Protein AF-0000000065910362 (afdb_homodimer)

Sequence (378 aa):
MSKPTREEAKEAVRTLLKFIGEDPSREGLLKTPDRVINSYAEIFSGYGKDVAEILNTKFYETCNFRDFILLNIKFTSFCEHHILPFNGTVDIAYVPDNCIVGISKLARIVNIFARRLQIQEKMTVQIAESVQENLKPLGVAVKISAVHSCMSMRGVMQDNSVMNTMHYTGIFAEQQKYRHEFLNFTAKRMSKPTREEAKEAVRTLLKFIGEDPSREGLLKTPDRVINSYAEIFSGYGKDVAEILNTKFYETCNFRDFILLNIKFTSFCEHHILPFNGTVDIAYVPDNCIVGISKLARIVNIFARRLQIQEKMTVQIAESVQENLKPLGVAVKISAVHSCMSMRGVMQDNSVMNTMHYTGIFAEQQKYRHEFLNFTAKR

Nearest PDB structures (foldseek):
  1wm9-assembly1_A  TM=9.631E-01  e=8.326E-24  Thermus thermophilus HB8
  6z80-assembly1_A  TM=9.650E-01  e=3.220E-21  Homo sapiens
  1is7-assembly1_B  TM=9.703E-01  e=5.879E-21  Rattus norvegicus
  6z87-assembly1_C  TM=9.725E-01  e=1.010E-20  Homo sapiens
  1fb1-assembly1_C  TM=9.486E-01  e=5.131E-20  Homo sapiens

Structure (mmCIF, N/CA/C/O backbone):
data_AF-0000000065910362-model_v1
#
loop_
_entity.id
_entity.type
_entity.pdbx_description
1 polymer 'GTP cyclohydrolase 1'
#
loop_
_atom_site.group_PDB
_atom_site.id
_atom_site.type_symbol
_atom_site.label_atom_id
_atom_site.label_alt_id
_atom_site.label_comp_id
_atom_site.label_asym_id
_atom_site.label_entity_id
_atom_site.label_seq_id
_atom_site.pdbx_PDB_ins_code
_atom_site.Cartn_x
_atom_site.Cartn_y
_atom_site.Cartn_z
_atom_site.occupancy
_atom_site.B_iso_or_equiv
_atom_site.auth_seq_id
_atom_site.auth_comp_id
_atom_site.auth_asym_id
_atom_site.auth_atom_id
_atom_site.pdbx_PDB_model_num
ATOM 1 N N . MET A 1 1 ? 2.402 25.891 -15.359 1 55.38 1 MET A N 1
ATOM 2 C CA . MET A 1 1 ? 2.287 24.875 -16.391 1 55.38 1 MET A CA 1
ATOM 3 C C . MET A 1 1 ? 0.885 24.266 -16.406 1 55.38 1 MET A C 1
ATOM 5 O O . MET A 1 1 ? 0.232 24.172 -15.359 1 55.38 1 MET A O 1
ATOM 9 N N . SER A 1 2 ? 0.269 24.188 -17.594 1 73.81 2 SER A N 1
ATOM 10 C CA . SER A 1 2 ? -1.146 23.859 -17.734 1 73.81 2 SER A CA 1
ATOM 11 C C . SER A 1 2 ? -1.444 22.453 -17.234 1 73.81 2 SER A C 1
ATOM 13 O O . SER A 1 2 ? -0.646 21.531 -17.438 1 73.81 2 SER A O 1
ATOM 15 N N . LYS A 1 3 ? -2.408 22.203 -16.344 1 87.06 3 LYS A N 1
ATOM 16 C CA . LYS A 1 3 ? -2.879 20.922 -15.82 1 87.06 3 LYS A CA 1
ATOM 17 C C . LYS A 1 3 ? -3.344 20 -16.938 1 87.06 3 LYS A C 1
ATOM 19 O O . LYS A 1 3 ? -4.129 20.406 -17.797 1 87.06 3 LYS A O 1
ATOM 24 N N . PRO A 1 4 ? -2.693 18.875 -17.047 1 94.25 4 PRO A N 1
ATOM 25 C CA . PRO A 1 4 ? -3.137 17.922 -18.062 1 94.25 4 PRO A CA 1
ATOM 26 C C . PR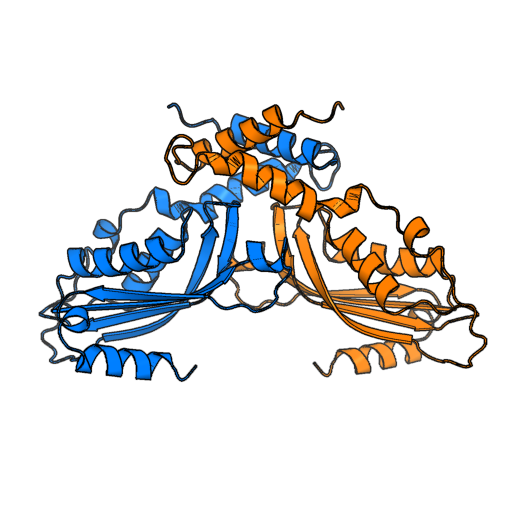O A 1 4 ? -4.629 17.609 -17.969 1 94.25 4 PRO A C 1
ATOM 28 O O . PRO A 1 4 ? -5.215 17.703 -16.891 1 94.25 4 PRO A O 1
ATOM 31 N N . THR A 1 5 ? -5.23 17.328 -19.125 1 95.38 5 THR A N 1
ATOM 32 C CA . THR A 1 5 ? -6.617 16.875 -19.141 1 95.38 5 THR A CA 1
ATOM 33 C C . THR A 1 5 ? -6.734 15.461 -18.594 1 95.38 5 THR A C 1
ATOM 35 O O . THR A 1 5 ? -5.73 14.766 -18.453 1 95.38 5 THR A O 1
ATOM 38 N N . ARG A 1 6 ? -7.965 15.148 -18.297 1 95.5 6 ARG A N 1
ATOM 39 C CA . ARG A 1 6 ? -8.227 13.781 -17.844 1 95.5 6 ARG A CA 1
ATOM 40 C C . ARG A 1 6 ? -7.781 12.766 -18.891 1 95.5 6 ARG A C 1
ATOM 42 O O . ARG A 1 6 ? -7.215 11.727 -18.547 1 95.5 6 ARG A O 1
ATOM 49 N N . GLU A 1 7 ? -8.031 13.062 -20.125 1 96.81 7 GLU A N 1
ATOM 50 C CA . GLU A 1 7 ? -7.664 12.141 -21.188 1 96.81 7 GLU A CA 1
ATOM 51 C C . GLU A 1 7 ? -6.152 11.992 -21.312 1 96.81 7 GLU A C 1
ATOM 53 O O . GLU A 1 7 ? -5.648 10.898 -21.547 1 96.81 7 GLU A O 1
ATOM 58 N N . GLU A 1 8 ? -5.453 13.07 -21.125 1 96.94 8 GLU A N 1
ATOM 59 C CA . GLU A 1 8 ? -3.994 13.008 -21.125 1 96.94 8 GLU A CA 1
ATOM 60 C C . GLU A 1 8 ? -3.475 12.148 -19.984 1 96.94 8 GLU A C 1
ATOM 62 O O . GLU A 1 8 ? -2.51 11.398 -20.141 1 96.94 8 GLU A O 1
ATOM 67 N N . ALA A 1 9 ? -4.113 12.352 -18.859 1 97.06 9 ALA A N 1
ATOM 68 C CA . ALA A 1 9 ? -3.732 11.555 -17.688 1 97.06 9 ALA A CA 1
ATOM 69 C C . ALA A 1 9 ? -3.99 10.07 -17.922 1 97.06 9 ALA A C 1
ATOM 71 O O . ALA A 1 9 ? -3.16 9.227 -17.594 1 97.06 9 ALA A O 1
ATOM 72 N N . LYS A 1 10 ? -5.121 9.766 -18.562 1 97.31 10 LYS A N 1
ATOM 73 C CA . LYS A 1 10 ? -5.434 8.375 -18.875 1 97.31 10 LYS A CA 1
ATOM 74 C C . LYS A 1 10 ? -4.402 7.785 -19.844 1 97.31 10 LYS A C 1
ATOM 76 O O . LYS A 1 10 ? -3.998 6.633 -19.688 1 97.31 10 LYS A O 1
ATOM 81 N N . GLU A 1 11 ? -4.039 8.586 -20.734 1 97.25 11 GLU A N 1
ATOM 82 C CA . GLU A 1 11 ? -3.033 8.133 -21.688 1 97.25 11 GLU A CA 1
ATOM 83 C C . GLU A 1 11 ? -1.696 7.871 -21 1 97.25 11 GLU A C 1
ATOM 85 O O . GLU A 1 11 ? -0.966 6.957 -21.391 1 97.25 11 GLU A O 1
ATOM 90 N N . ALA A 1 12 ? -1.378 8.711 -20.062 1 97.38 12 ALA A N 1
ATOM 91 C CA . ALA A 1 12 ? -0.169 8.477 -19.281 1 97.38 12 ALA A CA 1
ATOM 92 C C . ALA A 1 12 ? -0.227 7.125 -18.578 1 97.38 12 ALA A C 1
ATOM 94 O O . ALA A 1 12 ? 0.759 6.383 -18.562 1 97.38 12 ALA A O 1
ATOM 95 N N . VAL A 1 13 ? -1.358 6.793 -18.031 1 97.19 13 VAL A N 1
ATOM 96 C CA . VAL A 1 13 ? -1.542 5.5 -17.391 1 97.19 13 VAL A CA 1
ATOM 97 C C . VAL A 1 13 ? -1.358 4.375 -18.406 1 97.19 13 VAL A C 1
ATOM 99 O O . VAL A 1 13 ? -0.68 3.385 -18.125 1 97.19 13 VAL A O 1
ATOM 102 N N . ARG A 1 14 ? -1.938 4.52 -19.578 1 97.31 14 ARG A N 1
ATOM 103 C CA . ARG A 1 14 ? -1.79 3.516 -20.625 1 97.31 14 ARG A CA 1
ATOM 104 C C . ARG A 1 14 ? -0.323 3.318 -20.984 1 97.31 14 ARG A C 1
ATOM 106 O O . ARG A 1 14 ? 0.125 2.188 -21.188 1 97.31 14 ARG A O 1
ATOM 113 N N . THR A 1 15 ? 0.378 4.379 -21.062 1 97.25 15 THR A N 1
ATOM 114 C CA . THR A 1 15 ? 1.802 4.316 -21.375 1 97.25 15 THR A CA 1
ATOM 115 C C . THR A 1 15 ? 2.547 3.498 -20.312 1 97.25 15 THR A C 1
ATOM 117 O O . THR A 1 15 ? 3.389 2.664 -20.656 1 97.25 15 THR A O 1
ATOM 120 N N . LEU A 1 16 ? 2.213 3.729 -19.094 1 96.44 16 LEU A N 1
ATOM 121 C CA . LEU A 1 16 ? 2.865 3.01 -18 1 96.44 16 LEU A CA 1
ATOM 122 C C . LEU A 1 16 ? 2.504 1.528 -18.031 1 96.44 16 LEU A C 1
ATOM 124 O O . LEU A 1 16 ? 3.35 0.672 -17.766 1 96.44 16 LEU A O 1
ATOM 128 N N . LEU A 1 17 ? 1.264 1.239 -18.328 1 96.5 17 LEU A N 1
ATOM 129 C CA . LEU A 1 17 ? 0.845 -0.152 -18.453 1 96.5 17 LEU A CA 1
ATOM 130 C C . LEU A 1 17 ? 1.646 -0.855 -19.547 1 96.5 17 LEU A C 1
ATOM 132 O O . LEU A 1 17 ? 2.127 -1.973 -19.344 1 96.5 17 LEU A O 1
ATOM 136 N N . LYS A 1 18 ? 1.792 -0.213 -20.672 1 95.69 18 LYS A N 1
ATOM 137 C CA . LYS A 1 18 ? 2.584 -0.761 -21.766 1 95.69 18 LYS A CA 1
ATOM 138 C C . LYS A 1 18 ? 4.043 -0.935 -21.359 1 95.69 18 LYS A C 1
ATOM 140 O O . LYS A 1 18 ? 4.684 -1.923 -21.719 1 95.69 18 LYS A O 1
ATOM 145 N N . PHE A 1 19 ? 4.477 0.003 -20.609 1 95.12 19 PHE A N 1
ATOM 146 C CA . PHE A 1 19 ? 5.875 -0.004 -20.203 1 95.12 19 PHE A CA 1
ATOM 147 C C . PHE A 1 19 ? 6.184 -1.232 -19.344 1 95.12 19 PHE A C 1
ATOM 149 O O . PHE A 1 19 ? 7.258 -1.824 -19.469 1 95.12 19 PHE A O 1
ATOM 156 N N . ILE A 1 20 ? 5.246 -1.605 -18.531 1 94.06 20 ILE A N 1
ATOM 157 C CA . ILE A 1 20 ? 5.508 -2.729 -17.625 1 94.06 20 ILE A CA 1
ATOM 158 C C . ILE A 1 20 ? 5.211 -4.043 -18.359 1 94.06 20 ILE A C 1
ATOM 160 O O . ILE A 1 20 ? 5.344 -5.121 -17.766 1 94.06 20 ILE A O 1
ATOM 164 N N . GLY A 1 21 ? 4.754 -4.004 -19.609 1 91.62 21 GLY A N 1
ATOM 165 C CA . GLY A 1 21 ? 4.59 -5.195 -20.422 1 91.62 21 GLY A CA 1
ATOM 166 C C . GLY A 1 21 ? 3.145 -5.645 -20.531 1 91.62 21 GLY A C 1
ATOM 167 O O . GLY A 1 21 ? 2.871 -6.777 -20.938 1 91.62 21 GLY A O 1
ATOM 168 N N . GLU A 1 22 ? 2.209 -4.766 -20.203 1 93.31 22 GLU A N 1
ATOM 169 C CA . GLU A 1 22 ? 0.794 -5.117 -20.266 1 93.31 22 GLU A CA 1
ATOM 170 C C . GLU A 1 22 ? 0.151 -4.609 -21.547 1 93.31 22 GLU A C 1
ATOM 172 O O . GLU A 1 22 ? 0.708 -3.742 -22.234 1 93.31 22 GLU A O 1
ATOM 177 N N . ASP A 1 23 ? -0.93 -5.266 -21.812 1 93.12 23 ASP A N 1
ATOM 178 C CA . ASP A 1 23 ? -1.797 -4.812 -22.906 1 93.12 23 ASP A CA 1
ATOM 179 C C . ASP A 1 23 ? -3 -4.047 -22.359 1 93.12 23 ASP A C 1
ATOM 181 O O . ASP A 1 23 ? -3.957 -4.652 -21.859 1 93.12 23 ASP A O 1
ATOM 185 N N . PRO A 1 24 ? -2.904 -2.764 -22.516 1 94 24 PRO A N 1
ATOM 186 C CA . PRO A 1 24 ? -3.998 -1.969 -21.953 1 94 24 PRO A CA 1
ATOM 187 C C . PRO A 1 24 ? -5.344 -2.271 -22.609 1 94 24 PRO A C 1
ATOM 189 O O . PRO A 1 24 ? -6.391 -1.885 -22.078 1 94 24 PRO A O 1
ATOM 192 N N . SER A 1 25 ? -5.336 -2.943 -23.703 1 92.75 25 SER A N 1
ATOM 193 C CA . SER A 1 25 ? -6.578 -3.201 -24.422 1 92.75 25 SER A CA 1
ATOM 194 C C . SER A 1 25 ? -7.219 -4.508 -23.969 1 92.75 25 SER A C 1
ATOM 196 O O . SER A 1 25 ? -8.336 -4.832 -24.375 1 92.75 25 SER A O 1
ATOM 198 N N . ARG A 1 26 ? -6.559 -5.203 -23.094 1 91.31 26 ARG A N 1
ATOM 199 C CA . ARG A 1 26 ? -7.18 -6.434 -22.609 1 91.31 26 ARG A CA 1
ATOM 200 C C . ARG A 1 26 ? -8.336 -6.125 -21.656 1 91.31 26 ARG A C 1
ATOM 202 O O . ARG A 1 26 ? -8.375 -5.062 -21.031 1 91.31 26 ARG A O 1
ATOM 209 N N . GLU A 1 27 ? -9.273 -7.02 -21.484 1 89.31 27 GLU A N 1
ATOM 210 C CA . GLU A 1 27 ? -10.523 -6.84 -20.75 1 89.31 27 GLU A CA 1
ATOM 211 C C . GLU A 1 27 ? -10.266 -6.367 -19.328 1 89.31 27 GLU A C 1
ATOM 213 O O . GLU A 1 27 ? -10.883 -5.41 -18.859 1 89.31 27 GLU A O 1
ATOM 218 N N . GLY A 1 28 ? -9.383 -6.805 -18.641 1 87.75 28 GLY A N 1
ATOM 219 C CA . GLY A 1 28 ? -9.109 -6.473 -17.25 1 87.75 28 GLY A CA 1
ATOM 220 C C . GLY A 1 28 ? -8.492 -5.102 -17.078 1 87.75 28 GLY A C 1
ATOM 221 O O . GLY A 1 28 ? -8.562 -4.523 -15.984 1 87.75 28 GLY A O 1
ATOM 222 N N . LEU A 1 29 ? -7.984 -4.512 -18.172 1 93.81 29 LEU A N 1
ATOM 223 C CA . LEU A 1 29 ? -7.238 -3.266 -18.047 1 93.81 29 LEU A CA 1
ATOM 224 C C . LEU A 1 29 ? -7.918 -2.141 -18.812 1 93.81 29 LEU A C 1
ATOM 226 O O . LEU A 1 29 ? -7.523 -0.978 -18.703 1 93.81 29 LEU A O 1
ATOM 230 N N . LEU A 1 30 ? -9 -2.479 -19.469 1 94.19 30 LEU A N 1
ATOM 231 C CA . LEU A 1 30 ? -9.664 -1.51 -20.344 1 94.19 30 LEU A CA 1
ATOM 232 C C . LEU A 1 30 ? -10.078 -0.272 -19.547 1 94.19 30 LEU A C 1
ATOM 234 O O . LEU A 1 30 ? -9.906 0.855 -20.016 1 94.19 30 LEU A O 1
ATOM 238 N N . LYS A 1 31 ? -10.602 -0.469 -18.422 1 95.62 31 LYS A N 1
ATOM 239 C CA . LYS A 1 31 ? -11.125 0.639 -17.625 1 95.62 31 LYS A CA 1
ATOM 240 C C . LYS A 1 31 ? -10.109 1.085 -16.578 1 95.62 31 LYS A C 1
ATOM 242 O O . LYS A 1 31 ? -10.383 1.996 -15.789 1 95.62 31 LYS A O 1
ATOM 247 N N . THR A 1 32 ? -8.953 0.473 -16.578 1 95.56 32 THR A N 1
ATOM 248 C CA . THR A 1 32 ? -7.957 0.735 -15.547 1 95.56 32 THR A CA 1
ATOM 249 C C . THR A 1 32 ? -7.508 2.191 -15.586 1 95.56 32 THR A C 1
ATOM 251 O O . THR A 1 32 ? -7.441 2.855 -14.547 1 95.56 32 THR A O 1
ATOM 254 N N . PRO A 1 33 ? -7.227 2.746 -16.797 1 96.81 33 PRO A N 1
ATOM 255 C CA . PRO A 1 33 ? -6.809 4.148 -16.797 1 96.81 33 PRO A CA 1
ATOM 256 C C . PRO A 1 33 ? -7.832 5.074 -16.141 1 96.81 33 PRO A C 1
ATOM 258 O O . PRO A 1 33 ? -7.465 5.945 -15.352 1 96.81 33 PRO A O 1
ATOM 261 N N . ASP A 1 34 ? -9.078 4.812 -16.391 1 96.44 34 ASP A N 1
ATOM 262 C CA . ASP A 1 34 ? -10.141 5.605 -15.789 1 96.44 34 ASP A CA 1
ATOM 263 C C . ASP A 1 34 ? -10.188 5.41 -14.281 1 96.44 34 ASP A C 1
ATOM 265 O O . ASP A 1 34 ? -10.297 6.379 -13.523 1 96.44 34 ASP A O 1
ATOM 269 N N . ARG A 1 35 ? -10.117 4.246 -13.859 1 94.94 35 ARG A N 1
ATOM 270 C CA . ARG A 1 35 ? -10.18 3.916 -12.438 1 94.94 35 ARG A CA 1
ATOM 271 C C . ARG A 1 35 ? -9 4.504 -11.68 1 94.94 35 ARG A C 1
ATOM 273 O O . ARG A 1 35 ? -9.148 4.988 -10.555 1 94.94 35 ARG A O 1
ATOM 280 N N . VAL A 1 36 ? -7.828 4.461 -12.289 1 95.75 36 VAL A N 1
ATOM 281 C CA . VAL A 1 36 ? -6.629 5.023 -11.672 1 95.75 36 VAL A CA 1
ATOM 282 C C . VAL A 1 36 ? -6.793 6.531 -11.508 1 95.75 36 VAL A C 1
ATOM 284 O O . VAL A 1 36 ? -6.57 7.07 -10.422 1 95.75 36 VAL A O 1
ATOM 287 N N . ILE A 1 37 ? -7.242 7.195 -12.5 1 95.62 37 ILE A N 1
ATOM 288 C CA . ILE A 1 37 ? -7.375 8.648 -12.469 1 95.62 37 ILE A CA 1
ATOM 289 C C . ILE A 1 37 ? -8.461 9.039 -11.469 1 95.62 37 ILE A C 1
ATOM 291 O O . ILE A 1 37 ? -8.32 10.031 -10.75 1 95.62 37 ILE A O 1
ATOM 295 N N . ASN A 1 38 ? -9.523 8.266 -11.43 1 94.38 38 ASN A N 1
ATOM 296 C CA . ASN A 1 38 ? -10.547 8.5 -10.414 1 94.38 38 ASN A CA 1
ATOM 297 C C . ASN A 1 38 ? -9.992 8.328 -9.008 1 94.38 38 ASN A C 1
ATOM 299 O O . ASN A 1 38 ? -10.289 9.125 -8.117 1 94.38 38 ASN A O 1
ATOM 303 N N . SER A 1 39 ? -9.234 7.328 -8.875 1 93.62 39 SER A N 1
ATOM 304 C CA . SER A 1 39 ? -8.633 7.082 -7.566 1 93.62 39 SER A CA 1
ATOM 305 C C . SER A 1 39 ? -7.703 8.219 -7.16 1 93.62 39 SER A C 1
ATOM 307 O O . SER A 1 39 ? -7.652 8.602 -5.988 1 93.62 39 SER A O 1
ATOM 309 N N . TYR A 1 40 ? -6.957 8.75 -8.117 1 93.81 40 TYR A N 1
ATOM 310 C CA . TYR A 1 40 ? -6.035 9.852 -7.844 1 93.81 40 TYR A CA 1
ATOM 311 C C . TYR A 1 40 ? -6.785 11.078 -7.34 1 93.81 40 TYR A C 1
ATOM 313 O O . TYR A 1 40 ? -6.297 11.789 -6.461 1 93.81 40 TYR A O 1
ATOM 321 N N . ALA A 1 41 ? -7.961 11.297 -7.879 1 90.62 41 ALA A N 1
ATOM 322 C CA . ALA A 1 41 ? -8.773 12.438 -7.453 1 90.62 41 ALA A CA 1
ATOM 323 C C . ALA A 1 41 ? -9.133 12.328 -5.977 1 90.62 41 ALA A C 1
ATOM 325 O O . ALA A 1 41 ? -9.211 13.344 -5.273 1 90.62 41 ALA A O 1
ATOM 326 N N . GLU A 1 42 ? -9.266 11.117 -5.551 1 91.12 42 GLU A N 1
ATOM 327 C CA . GLU A 1 42 ? -9.609 10.883 -4.152 1 91.12 42 GLU A CA 1
ATOM 328 C C . GLU A 1 42 ? -8.367 10.875 -3.27 1 91.12 42 GLU A C 1
ATOM 330 O O . GLU A 1 42 ? -8.32 11.555 -2.242 1 91.12 42 GLU A O 1
ATOM 335 N N . ILE A 1 43 ? -7.406 10.172 -3.701 1 92.88 43 ILE A N 1
ATOM 336 C CA . ILE A 1 43 ? -6.18 9.938 -2.941 1 92.88 43 ILE A CA 1
ATOM 337 C C . ILE A 1 43 ? -5.441 11.258 -2.725 1 92.88 43 ILE A C 1
ATOM 339 O O . ILE A 1 43 ? -4.891 11.5 -1.649 1 92.88 43 ILE A O 1
ATOM 343 N N . PHE A 1 44 ? -5.453 12.133 -3.703 1 95.44 44 PHE A N 1
ATOM 344 C CA . PHE A 1 44 ? -4.684 13.367 -3.633 1 95.44 44 PHE A CA 1
ATOM 345 C C . PHE A 1 44 ? -5.602 14.57 -3.506 1 95.44 44 PHE A C 1
ATOM 347 O O . PHE A 1 44 ? -5.273 15.664 -3.982 1 95.44 44 PHE A O 1
ATOM 354 N N . SER A 1 45 ? -6.707 14.422 -2.881 1 93.19 45 SER A N 1
ATOM 355 C CA . SER A 1 45 ? -7.715 15.461 -2.727 1 93.19 45 SER A CA 1
ATOM 356 C C . SER A 1 45 ? -7.242 16.547 -1.767 1 93.19 45 SER A C 1
ATOM 358 O O . SER A 1 45 ? -7.816 17.641 -1.728 1 93.19 45 SER A O 1
ATOM 360 N N . GLY A 1 46 ? -6.188 16.281 -1.008 1 93.44 46 GLY A N 1
ATOM 361 C CA . GLY A 1 46 ? -5.68 17.234 -0.037 1 93.44 46 GLY A CA 1
ATOM 362 C C . GLY A 1 46 ? -5.102 18.484 -0.675 1 93.44 46 GLY A C 1
ATOM 363 O O . GLY A 1 46 ? -5.035 19.547 -0.04 1 93.44 46 GLY A O 1
ATOM 364 N N . TYR A 1 47 ? -4.637 18.375 -1.875 1 92.31 47 TYR A N 1
ATOM 365 C CA . TYR A 1 47 ? -4.043 19.516 -2.564 1 92.31 47 TYR A CA 1
ATOM 366 C C . TYR A 1 47 ? -5.062 20.641 -2.746 1 92.31 47 TYR A C 1
ATOM 368 O O . TYR A 1 47 ? -4.695 21.812 -2.812 1 92.31 47 TYR A O 1
ATOM 376 N N . GLY A 1 48 ? -6.242 20.359 -2.775 1 89.25 48 GLY A N 1
ATOM 377 C CA . GLY A 1 48 ? -7.27 21.359 -2.998 1 89.25 48 GLY A CA 1
ATOM 378 C C . GLY A 1 48 ? -7.898 21.859 -1.715 1 89.25 48 GLY A C 1
ATOM 379 O O . GLY A 1 48 ? -8.891 22.594 -1.749 1 89.25 48 GLY A O 1
ATOM 380 N N . LYS A 1 49 ? -7.363 21.531 -0.623 1 90.19 49 LYS A N 1
ATOM 381 C CA . LYS A 1 49 ? -7.977 21.875 0.653 1 90.19 49 LYS A CA 1
ATOM 382 C C . LYS A 1 49 ? -7.066 22.797 1.46 1 90.19 49 LYS A C 1
ATOM 384 O O . LYS A 1 49 ? -5.84 22.734 1.337 1 90.19 49 LYS A O 1
ATOM 389 N N . ASP A 1 50 ? -7.754 23.656 2.166 1 89.19 50 ASP A N 1
ATOM 390 C CA . ASP A 1 50 ? -7.078 24.594 3.057 1 89.19 50 ASP A CA 1
ATOM 391 C C . ASP A 1 50 ? -7.383 24.281 4.52 1 89.19 50 ASP A C 1
ATOM 393 O O . ASP A 1 50 ? -8.547 24.219 4.918 1 89.19 50 ASP A O 1
ATOM 397 N N . VAL A 1 51 ? -6.312 24.094 5.273 1 87.31 51 VAL A N 1
ATOM 398 C CA . VAL A 1 51 ? -6.453 23.734 6.68 1 87.31 51 VAL A CA 1
ATOM 399 C C . VAL A 1 51 ? -7.223 24.828 7.418 1 87.31 51 VAL A C 1
ATOM 401 O O . VAL A 1 51 ? -8.055 24.531 8.281 1 87.31 51 VAL A O 1
ATOM 404 N N . ALA A 1 52 ? -6.98 26.094 7.066 1 85.69 52 ALA A N 1
ATOM 405 C CA . ALA A 1 52 ? -7.617 27.234 7.742 1 85.69 52 ALA A CA 1
ATOM 406 C C . ALA A 1 52 ? -9.133 27.156 7.594 1 85.69 52 ALA A C 1
ATOM 408 O O . ALA A 1 52 ? -9.867 27.547 8.516 1 85.69 52 ALA A O 1
ATOM 409 N N . GLU A 1 53 ? -9.594 26.625 6.477 1 84.75 53 GLU A N 1
ATOM 410 C CA . GLU A 1 53 ? -11.031 26.516 6.23 1 84.75 53 GLU A CA 1
ATOM 411 C C . GLU A 1 53 ? -11.672 25.469 7.125 1 84.75 53 GLU A C 1
ATOM 413 O O . GLU A 1 53 ? -12.836 25.594 7.508 1 84.75 53 GLU A O 1
ATOM 418 N N . ILE A 1 54 ? -10.914 24.547 7.5 1 80.56 54 ILE A N 1
ATOM 419 C CA . ILE A 1 54 ? -11.414 23.453 8.312 1 80.56 54 ILE A CA 1
ATOM 420 C C . ILE A 1 54 ? -11.484 23.875 9.781 1 80.56 54 ILE A C 1
ATOM 422 O O . ILE A 1 54 ? -12.406 23.5 10.5 1 80.56 54 ILE A O 1
ATOM 426 N N . LEU A 1 55 ? -10.57 24.688 10.195 1 77.12 55 LEU A N 1
ATOM 427 C CA . LEU A 1 55 ? -10.461 25.047 11.602 1 77.12 55 LEU A CA 1
ATOM 428 C C . LEU A 1 55 ? -11.25 26.297 11.914 1 77.12 55 LEU A C 1
ATOM 430 O O . LEU A 1 55 ? -11.125 26.875 13.008 1 77.12 55 LEU A O 1
ATOM 434 N N . ASN A 1 56 ? -12.078 26.734 11.078 1 74 56 ASN A N 1
ATOM 435 C CA . ASN A 1 56 ? -12.805 27.969 11.297 1 74 56 ASN A CA 1
ATOM 436 C C . ASN A 1 56 ? -13.82 27.844 12.43 1 74 56 ASN A C 1
ATOM 438 O O . ASN A 1 56 ? -14.227 28.844 13.016 1 74 56 ASN A O 1
ATOM 442 N N . THR A 1 57 ? -14.172 26.609 12.742 1 64.62 57 THR A N 1
ATOM 443 C CA . THR A 1 57 ? -15.078 26.516 13.883 1 64.62 57 THR A CA 1
ATOM 444 C C . THR A 1 57 ? -14.305 26.219 15.164 1 64.62 57 THR A C 1
ATOM 446 O O . THR A 1 57 ? -13.742 25.125 15.312 1 64.62 57 THR A O 1
ATOM 449 N N . LYS A 1 58 ? -13.938 27.219 15.773 1 65.94 58 LYS A N 1
ATOM 450 C CA . LYS A 1 58 ? -13.242 27.125 17.062 1 65.94 58 LYS A CA 1
ATOM 451 C C . LYS A 1 58 ? -14.219 27.25 18.219 1 65.94 58 LYS A C 1
ATOM 453 O O . LYS A 1 58 ? -15.227 27.953 18.125 1 65.94 58 LYS A O 1
ATOM 458 N N . PHE A 1 59 ? -14.078 26.156 19.016 1 62.47 59 PHE A N 1
ATOM 459 C CA . PHE A 1 59 ? -14.836 26.266 20.25 1 62.47 59 PHE A CA 1
ATOM 460 C C . PHE A 1 59 ? -13.969 26.859 21.359 1 62.47 59 PHE A C 1
ATOM 462 O O . PHE A 1 59 ? -12.797 26.516 21.484 1 62.47 59 PHE A O 1
ATOM 469 N N . TYR A 1 60 ? -14.43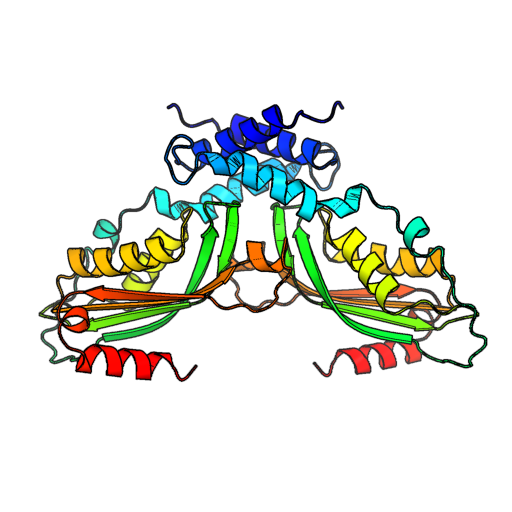8 27.953 21.781 1 59.94 60 TYR A N 1
ATOM 470 C CA . TYR A 1 60 ? -13.789 28.562 22.938 1 59.94 60 TYR A CA 1
ATOM 471 C C . TYR A 1 60 ? -14.312 27.969 24.234 1 59.94 60 TYR A C 1
ATOM 473 O O . TYR A 1 60 ? -15.523 27.844 24.422 1 59.94 60 TYR A O 1
ATOM 481 N N . GLU A 1 61 ? -13.789 26.812 24.531 1 55.62 61 GLU A N 1
ATOM 482 C CA . GLU A 1 61 ? -14.234 26.438 25.875 1 55.62 61 GLU A CA 1
ATOM 483 C C . GLU A 1 61 ? -13.156 26.734 26.906 1 55.62 61 GLU A C 1
ATOM 485 O O . GLU A 1 61 ? -11.977 26.469 26.688 1 55.62 61 GLU A O 1
ATOM 490 N N . THR A 1 62 ? -13.484 27.688 27.797 1 50.91 62 THR A N 1
ATOM 491 C CA . THR A 1 62 ? -12.711 28.125 28.953 1 50.91 62 THR A CA 1
ATOM 492 C C . THR A 1 62 ? -12.281 26.938 29.797 1 50.91 62 THR A C 1
ATOM 494 O O . THR A 1 62 ? -11.836 27.094 30.938 1 50.91 62 THR A O 1
ATOM 497 N N . CYS A 1 63 ? -12.594 25.703 29.391 1 50.31 63 CYS A N 1
ATOM 498 C CA . CYS A 1 63 ? -12.336 24.734 30.453 1 50.31 63 CYS A CA 1
ATOM 499 C C . CYS A 1 63 ? -10.844 24.469 30.594 1 50.31 63 CYS A C 1
ATOM 501 O O . CYS A 1 63 ? -10.086 24.625 29.625 1 50.31 63 CYS A O 1
ATOM 503 N N . ASN A 1 64 ? -10.336 24.547 31.828 1 51.03 64 ASN A N 1
ATOM 504 C CA . ASN A 1 64 ? -9.023 24.172 32.344 1 51.03 64 ASN A CA 1
ATOM 505 C C . ASN A 1 64 ? -8.547 22.844 31.766 1 51.03 64 ASN A C 1
ATOM 507 O O . ASN A 1 64 ? -8.492 21.828 32.5 1 51.03 64 ASN A O 1
ATOM 511 N N . PHE A 1 65 ? -8.984 22.625 30.516 1 53.75 65 PHE A N 1
ATOM 512 C CA . PHE A 1 65 ? -8.516 21.344 30 1 53.75 65 PHE A CA 1
ATOM 513 C C . PHE A 1 65 ? -7.031 21.406 29.656 1 53.75 65 PHE A C 1
ATOM 515 O O . PHE A 1 65 ? -6.562 22.375 29.062 1 53.75 65 PHE A O 1
ATOM 522 N N . ARG A 1 66 ? -6.207 20.75 30.469 1 59 66 ARG A N 1
ATOM 523 C CA . ARG A 1 66 ? -4.75 20.781 30.422 1 59 66 ARG A CA 1
ATOM 524 C C . ARG A 1 66 ? -4.23 20.25 29.094 1 59 66 ARG A C 1
ATOM 526 O O . ARG A 1 66 ? -3.467 20.938 28.406 1 59 66 ARG A O 1
ATOM 533 N N . ASP A 1 67 ? -4.438 19.047 28.781 1 64.38 67 ASP A N 1
ATOM 534 C CA . ASP A 1 67 ? -3.793 18.484 27.594 1 64.38 67 ASP A CA 1
ATOM 535 C C . ASP A 1 67 ? -4.812 17.781 26.703 1 64.38 67 ASP A C 1
ATOM 537 O O . ASP A 1 67 ? -5.703 17.078 27.188 1 64.38 67 ASP A O 1
ATOM 541 N N . PHE A 1 68 ? -4.953 18.359 25.562 1 77.06 68 PHE A N 1
ATOM 542 C CA . PHE A 1 68 ? -5.719 17.625 24.562 1 77.06 68 PHE A CA 1
ATOM 543 C C . PHE A 1 68 ? -4.816 16.672 23.781 1 77.06 68 PHE A C 1
ATOM 545 O O . PHE A 1 68 ? -3.748 17.062 23.312 1 77.06 68 PHE A O 1
ATOM 552 N N . ILE A 1 69 ? -5.16 15.305 23.859 1 80.31 69 ILE A N 1
ATOM 553 C CA . ILE A 1 69 ? -4.352 14.312 23.172 1 80.31 69 ILE A CA 1
ATOM 554 C C . ILE A 1 69 ? -5.246 13.422 22.312 1 80.31 69 ILE A C 1
ATOM 556 O O . ILE A 1 69 ? -6.27 12.922 22.781 1 80.31 69 ILE A O 1
ATOM 560 N N . LEU A 1 70 ? -5.062 13.414 21.109 1 86.88 70 LEU A N 1
ATOM 561 C CA . LEU A 1 70 ? -5.676 12.484 20.172 1 86.88 70 LEU A CA 1
ATOM 562 C C . LEU A 1 70 ? -4.652 11.492 19.641 1 86.88 70 LEU A C 1
ATOM 564 O O . LEU A 1 70 ? -3.635 11.883 19.062 1 86.88 70 LEU A O 1
ATOM 568 N N . LEU A 1 71 ? -4.992 10.164 19.969 1 89.75 71 LEU A N 1
ATOM 569 C CA . LEU A 1 71 ? -4.027 9.133 19.609 1 89.75 71 LEU A CA 1
ATOM 570 C C . LEU A 1 71 ? -4.566 8.258 18.469 1 89.75 71 LEU A C 1
ATOM 572 O O . LEU A 1 71 ? -5.777 8.172 18.266 1 89.75 71 LEU A O 1
ATOM 576 N N . ASN A 1 72 ? -3.701 7.777 17.688 1 92 72 ASN A N 1
ATOM 577 C CA . ASN A 1 72 ? -3.957 6.691 16.75 1 92 72 ASN A CA 1
ATOM 578 C C . ASN A 1 72 ? -4.855 7.145 15.609 1 92 72 ASN A C 1
ATOM 580 O O . ASN A 1 72 ? -5.793 6.438 15.227 1 92 72 ASN A O 1
ATOM 584 N N . ILE A 1 73 ? -4.629 8.352 15.125 1 92.75 73 ILE A N 1
ATOM 585 C CA . ILE A 1 73 ? -5.305 8.766 13.906 1 92.75 73 ILE A CA 1
ATOM 586 C C . ILE A 1 73 ? -4.703 8.023 12.711 1 92.75 73 ILE A C 1
ATOM 588 O O . ILE A 1 73 ? -3.555 8.273 12.336 1 92.75 73 ILE A O 1
ATOM 592 N N . LYS A 1 74 ? -5.465 7.191 12.172 1 92.06 74 LYS A N 1
ATOM 593 C CA . LYS A 1 74 ? -4.973 6.418 11.031 1 92.06 74 LYS A CA 1
ATOM 594 C C . LYS A 1 74 ? -4.875 7.281 9.781 1 92.06 74 LYS A C 1
ATOM 596 O O . LYS A 1 74 ? -5.711 8.164 9.562 1 92.06 74 LYS A O 1
ATOM 601 N N . PHE A 1 75 ? -3.836 7.008 9.031 1 93.19 75 PHE A N 1
ATOM 602 C CA . PHE A 1 75 ? -3.688 7.73 7.777 1 93.19 75 PHE A CA 1
ATOM 603 C C . PHE A 1 75 ? -3.037 6.848 6.719 1 93.19 75 PHE A C 1
ATOM 605 O O . PHE A 1 75 ? -2.428 5.824 7.043 1 93.19 75 PHE A O 1
ATOM 612 N N . THR A 1 76 ? -3.312 7.191 5.469 1 92.56 76 THR A N 1
ATOM 613 C CA . THR A 1 76 ? -2.572 6.684 4.32 1 92.56 76 THR A CA 1
ATOM 614 C C . THR A 1 76 ? -2.082 7.832 3.443 1 92.56 76 THR A C 1
ATOM 616 O O . THR A 1 76 ? -2.822 8.781 3.184 1 92.56 76 THR A O 1
ATOM 619 N N . SER A 1 77 ? -0.878 7.754 3.139 1 95.06 77 SER A N 1
ATOM 620 C CA . SER A 1 77 ? -0.274 8.75 2.262 1 95.06 77 SER A CA 1
ATOM 621 C C . SER A 1 77 ? 0.609 8.094 1.206 1 95.06 77 SER A C 1
ATOM 623 O O . SER A 1 77 ? 0.643 6.867 1.092 1 95.06 77 SER A O 1
ATOM 625 N N . PHE A 1 78 ? 1.147 8.922 0.303 1 95.25 78 PHE A N 1
ATOM 626 C CA . PHE A 1 78 ? 2.035 8.445 -0.749 1 95.25 78 PHE A CA 1
ATOM 627 C C . PHE A 1 78 ? 3.355 9.211 -0.733 1 95.25 78 PHE A C 1
ATOM 629 O O . PHE A 1 78 ? 3.365 10.438 -0.648 1 95.25 78 PHE A O 1
ATOM 636 N N . CYS A 1 79 ? 4.375 8.453 -0.687 1 94.38 79 CYS A N 1
ATOM 637 C CA . CYS A 1 79 ? 5.688 9.094 -0.668 1 94.38 79 CYS A CA 1
ATOM 638 C C . CYS A 1 79 ? 5.973 9.797 -1.99 1 94.38 79 CYS A C 1
ATOM 640 O O . CYS A 1 79 ? 5.629 9.281 -3.057 1 94.38 79 CYS A O 1
ATOM 642 N N . GLU A 1 80 ? 6.625 10.906 -1.927 1 94.06 80 GLU A N 1
ATOM 643 C CA . GLU A 1 80 ? 6.914 11.688 -3.127 1 94.06 80 GLU A CA 1
ATOM 644 C C . GLU A 1 80 ? 8.031 11.047 -3.949 1 94.06 80 GLU A C 1
ATOM 646 O O . GLU A 1 80 ? 8.164 11.312 -5.145 1 94.06 80 GLU A O 1
ATOM 651 N N . HIS A 1 81 ? 8.805 10.195 -3.336 1 90.69 81 HIS A N 1
ATOM 652 C CA . HIS A 1 81 ? 9.969 9.625 -4.012 1 90.69 81 HIS A CA 1
ATOM 653 C C . HIS A 1 81 ? 9.562 8.516 -4.969 1 90.69 81 HIS A C 1
ATOM 655 O O . HIS A 1 81 ? 10.062 8.445 -6.094 1 90.69 81 HIS A O 1
ATOM 661 N N . HIS A 1 82 ? 8.664 7.645 -4.559 1 91.81 82 HIS A N 1
ATOM 662 C CA . HIS A 1 82 ? 8.344 6.465 -5.355 1 91.81 82 HIS A CA 1
ATOM 663 C C . HIS A 1 82 ? 6.863 6.422 -5.715 1 91.81 82 HIS A C 1
ATOM 665 O O . HIS A 1 82 ? 6.43 5.555 -6.477 1 91.81 82 HIS A O 1
ATOM 671 N N . ILE A 1 83 ? 6.039 7.32 -5.18 1 94.38 83 ILE A N 1
ATOM 672 C CA . ILE A 1 83 ? 4.59 7.336 -5.332 1 94.38 83 ILE A CA 1
ATOM 673 C C . ILE A 1 83 ? 4.012 5.988 -4.902 1 94.38 83 ILE A C 1
ATOM 675 O O . ILE A 1 83 ? 3.184 5.406 -5.609 1 94.38 83 ILE A O 1
ATOM 679 N N . LEU A 1 84 ? 4.543 5.48 -3.812 1 93.06 84 LEU A N 1
ATOM 680 C CA . LEU A 1 84 ? 4.027 4.293 -3.139 1 93.06 84 LEU A CA 1
ATOM 681 C C . LEU A 1 84 ? 3.441 4.652 -1.776 1 93.06 84 LEU A C 1
ATOM 683 O O . LEU A 1 84 ? 3.883 5.613 -1.141 1 93.06 84 LEU A O 1
ATOM 687 N N . PRO A 1 85 ? 2.479 3.891 -1.39 1 92.75 85 PRO A N 1
ATOM 688 C CA . PRO A 1 85 ? 1.788 4.266 -0.153 1 92.75 85 PRO A CA 1
ATOM 689 C C . PRO A 1 85 ? 2.635 4.023 1.094 1 92.75 85 PRO A C 1
ATOM 691 O O . PRO A 1 85 ? 3.529 3.172 1.08 1 92.75 85 PRO A O 1
ATOM 694 N N . PHE A 1 86 ? 2.475 4.805 2.064 1 92.12 86 PHE A N 1
ATOM 695 C CA . PHE A 1 86 ? 2.836 4.531 3.449 1 92.12 86 PHE A CA 1
ATOM 696 C C . PHE A 1 86 ? 1.68 4.852 4.387 1 92.12 86 PHE A C 1
ATOM 698 O O . PHE A 1 86 ? 0.846 5.707 4.082 1 92.12 86 PHE A O 1
ATOM 705 N N . ASN A 1 87 ? 1.593 4.098 5.355 1 91.5 87 ASN A N 1
ATOM 706 C CA . ASN A 1 87 ? 0.445 4.242 6.246 1 91.5 87 ASN A CA 1
ATOM 707 C C . ASN A 1 87 ? 0.823 3.971 7.699 1 91.5 87 ASN A C 1
ATOM 709 O O . ASN A 1 87 ? 1.838 3.326 7.969 1 91.5 87 ASN A O 1
ATOM 713 N N . GLY A 1 88 ? -0.003 4.508 8.617 1 92.56 88 GLY A N 1
ATOM 714 C CA . GLY A 1 88 ? 0.235 4.383 10.047 1 92.56 88 GLY A CA 1
ATOM 715 C C . GLY A 1 88 ? -0.705 5.23 10.883 1 92.56 88 GLY A C 1
ATOM 716 O O . GLY A 1 88 ? -1.908 5.277 10.617 1 92.56 88 GLY A O 1
ATOM 717 N N . THR A 1 89 ? -0.093 5.754 11.883 1 95.5 89 THR A N 1
ATOM 718 C CA . THR A 1 89 ? -0.916 6.531 12.805 1 95.5 89 THR A CA 1
ATOM 719 C C . THR A 1 89 ? -0.253 7.867 13.133 1 95.5 89 THR A C 1
ATOM 721 O O . THR A 1 89 ? 0.971 7.992 13.055 1 95.5 89 THR A O 1
ATOM 724 N N . VAL A 1 90 ? -1.085 8.812 13.438 1 96.56 90 VAL A N 1
ATOM 725 C CA . VAL A 1 90 ? -0.667 10.125 13.922 1 96.56 90 VAL A CA 1
ATOM 726 C C . VAL A 1 90 ? -1.193 10.344 15.336 1 96.56 90 VAL A C 1
ATOM 728 O O . VAL A 1 90 ? -2.369 10.102 15.617 1 96.56 90 VAL A O 1
ATOM 731 N N . ASP A 1 91 ? -0.304 10.719 16.234 1 95.25 91 ASP A N 1
ATOM 732 C CA . ASP A 1 91 ? -0.659 11.203 17.562 1 95.25 91 ASP A CA 1
ATOM 733 C C . ASP A 1 91 ? -0.476 12.719 17.672 1 95.25 91 ASP A C 1
ATOM 735 O O . ASP A 1 91 ? 0.565 13.25 17.266 1 95.25 91 ASP A O 1
ATOM 739 N N . ILE A 1 92 ? -1.475 13.406 18.125 1 94.69 92 ILE A N 1
ATOM 740 C CA . ILE A 1 92 ? -1.418 14.852 18.281 1 94.69 92 ILE A CA 1
ATOM 741 C C . ILE A 1 92 ? -1.78 15.242 19.719 1 94.69 92 ILE A C 1
ATOM 743 O O . ILE A 1 92 ? -2.77 14.75 20.266 1 94.69 92 ILE A O 1
ATOM 747 N N . ALA A 1 93 ? -0.938 16.047 20.281 1 92.5 93 ALA A N 1
ATOM 748 C CA . ALA A 1 93 ? -1.248 16.703 21.547 1 92.5 93 ALA A CA 1
ATOM 749 C C . ALA A 1 93 ? -1.055 18.203 21.469 1 92.5 93 ALA A C 1
ATOM 751 O O . ALA A 1 93 ? -0.171 18.688 20.75 1 92.5 93 ALA A O 1
ATOM 752 N N . TYR A 1 94 ? -1.915 18.922 22.094 1 90.88 94 TYR A N 1
ATOM 753 C CA . TYR A 1 94 ? -1.686 20.344 22.25 1 90.88 94 TYR A CA 1
ATOM 754 C C . TYR A 1 94 ? -2.264 20.859 23.562 1 90.88 94 TYR A C 1
ATOM 756 O O . TYR A 1 94 ? -3.162 20.234 24.141 1 90.88 94 TYR A O 1
ATOM 764 N N . VAL A 1 95 ? -1.633 21.844 24.094 1 88.81 95 VAL A N 1
ATOM 765 C CA . VAL A 1 95 ? -2.094 22.531 25.297 1 88.81 95 VAL A CA 1
ATOM 766 C C . VAL A 1 95 ? -2.82 23.812 24.922 1 88.81 95 VAL A C 1
ATOM 768 O O . VAL A 1 95 ? -2.195 24.781 24.469 1 88.81 95 VAL A O 1
ATOM 771 N N . PRO A 1 96 ? -4.145 23.75 25.141 1 87.88 96 PRO A N 1
ATOM 772 C CA . PRO A 1 96 ? -4.91 24.938 24.719 1 87.88 96 PRO A CA 1
ATOM 773 C C . PRO A 1 96 ? -4.566 26.188 25.531 1 87.88 96 PRO A C 1
ATOM 775 O O . PRO A 1 96 ? -4.238 26.078 26.719 1 87.88 96 PRO A O 1
ATOM 778 N N . ASP A 1 97 ? -4.527 27.281 24.922 1 83.31 97 ASP A N 1
ATOM 779 C CA . ASP A 1 97 ? -4.531 28.562 25.641 1 83.31 97 ASP A CA 1
ATOM 780 C C . ASP A 1 97 ? -5.957 29.031 25.906 1 83.31 97 ASP A C 1
ATOM 782 O O . ASP A 1 97 ? -6.355 29.188 27.062 1 83.31 97 ASP A O 1
ATOM 786 N N . ASN A 1 98 ? -6.805 29.094 24.938 1 75.12 98 ASN A N 1
ATOM 787 C CA . ASN A 1 98 ? -8.18 29.547 25.125 1 75.12 98 ASN A CA 1
ATOM 788 C C . ASN A 1 98 ? -9.141 28.797 24.219 1 75.12 98 ASN A C 1
ATOM 790 O O . ASN A 1 98 ? -10.359 28.922 24.359 1 75.12 98 ASN A O 1
ATOM 794 N N . CYS A 1 99 ? -8.539 28.031 23.297 1 72.38 99 CYS A N 1
ATOM 795 C CA . CYS A 1 99 ? -9.383 27.438 22.266 1 72.38 99 CYS A CA 1
ATOM 796 C C . CYS A 1 99 ? -9.18 25.938 22.188 1 72.38 99 CYS A C 1
ATOM 798 O O . CYS A 1 99 ? -8.055 25.453 22.312 1 72.38 99 CYS A O 1
ATOM 800 N N . ILE A 1 100 ? -10.328 25.219 22.125 1 74.69 100 ILE A N 1
ATOM 801 C CA . ILE A 1 100 ? -10.281 23.781 21.906 1 74.69 100 ILE A CA 1
ATOM 802 C C . ILE A 1 100 ? -10.977 23.438 20.594 1 74.69 100 ILE A C 1
ATOM 804 O O . ILE A 1 100 ? -11.891 24.156 20.156 1 74.69 100 ILE A O 1
ATOM 808 N N . VAL A 1 101 ? -10.492 22.5 19.906 1 78.62 101 VAL A N 1
ATOM 809 C CA . VAL A 1 101 ? -11.109 22.094 18.641 1 78.62 101 VAL A CA 1
ATOM 810 C C . VAL A 1 101 ? -11.68 20.688 18.781 1 78.62 101 VAL A C 1
ATOM 812 O O . VAL A 1 101 ? -11.25 19.922 19.656 1 78.62 101 VAL A O 1
ATOM 815 N N . GLY A 1 102 ? -12.695 20.406 17.984 1 75.94 102 GLY A N 1
ATOM 816 C CA . GLY A 1 102 ? -13.242 19.062 17.938 1 75.94 102 GLY A CA 1
ATOM 817 C C . GLY A 1 102 ? -12.242 18.031 17.438 1 75.94 102 GLY A C 1
ATOM 818 O O . GLY A 1 102 ? -11.375 18.344 16.625 1 75.94 102 GLY A O 1
ATOM 819 N N . ILE A 1 103 ? -12.344 16.875 17.969 1 77.56 103 ILE A N 1
ATOM 820 C CA . ILE A 1 103 ? -11.492 15.742 17.625 1 77.56 103 ILE A CA 1
ATOM 821 C C . ILE A 1 103 ? -11.516 15.523 16.109 1 77.56 103 ILE A C 1
ATOM 823 O O . ILE A 1 103 ? -10.477 15.297 15.492 1 77.56 103 ILE A O 1
ATOM 827 N N . SER A 1 104 ? -12.57 15.703 15.477 1 84.94 104 SER A N 1
ATOM 828 C CA . SER A 1 104 ? -12.75 15.43 14.055 1 84.94 104 SER A CA 1
ATOM 829 C C . SER A 1 104 ? -11.969 16.422 13.195 1 84.94 104 SER A C 1
ATOM 831 O O . SER A 1 104 ? -11.523 16.078 12.094 1 84.94 104 SER A O 1
ATOM 833 N N . LYS A 1 105 ? -11.797 17.562 13.711 1 87.06 105 LYS A N 1
ATOM 834 C CA . LYS A 1 105 ? -11.062 18.578 12.961 1 87.06 105 LYS A CA 1
ATOM 835 C C . LYS A 1 105 ? -9.57 18.234 12.891 1 87.06 105 LYS A C 1
ATOM 837 O O . LYS A 1 105 ? -8.922 18.484 11.875 1 87.06 105 LYS A O 1
ATOM 842 N N . LEU A 1 106 ? -9.062 17.719 14 1 88.88 106 LEU A N 1
ATOM 843 C CA . LEU A 1 106 ? -7.668 17.297 13.977 1 88.88 106 LEU A CA 1
ATOM 844 C C . LEU A 1 106 ? -7.457 16.172 12.961 1 88.88 106 LEU A C 1
ATOM 846 O O . LEU A 1 106 ? -6.469 16.172 12.227 1 88.88 106 LEU A O 1
ATOM 850 N N . ALA A 1 107 ? -8.391 15.25 12.945 1 91.38 107 ALA A N 1
ATOM 851 C CA . ALA A 1 107 ? -8.32 14.172 11.969 1 91.38 107 ALA A CA 1
ATOM 852 C C . ALA A 1 107 ? -8.383 14.711 10.547 1 91.38 107 ALA A C 1
ATOM 854 O O . ALA A 1 107 ? -7.695 14.211 9.656 1 91.38 107 ALA A O 1
ATOM 855 N N . ARG A 1 108 ? -9.148 15.703 10.344 1 91.38 108 ARG A N 1
ATOM 856 C CA . ARG A 1 108 ? -9.273 16.312 9.023 1 91.38 108 ARG A CA 1
ATOM 857 C C . ARG A 1 108 ? -7.969 16.984 8.602 1 91.38 108 ARG A C 1
ATOM 859 O O . ARG A 1 108 ? -7.59 16.922 7.434 1 91.38 108 ARG A O 1
ATOM 866 N N . ILE A 1 109 ? -7.316 17.625 9.562 1 93 109 ILE A N 1
ATOM 867 C CA . ILE A 1 109 ? -6.027 18.25 9.266 1 93 109 ILE A CA 1
ATOM 868 C C . ILE A 1 109 ? -5.039 17.172 8.812 1 93 109 ILE A C 1
ATOM 870 O O . ILE A 1 109 ? -4.34 17.344 7.812 1 93 109 ILE A O 1
ATOM 874 N N . VAL A 1 110 ? -5.02 16.078 9.555 1 95.62 110 VAL A N 1
ATOM 875 C CA . VAL A 1 110 ? -4.145 14.977 9.195 1 95.62 110 VAL A CA 1
ATOM 876 C C . VAL A 1 110 ? -4.461 14.508 7.781 1 95.62 110 VAL A C 1
ATOM 878 O O . VAL A 1 110 ? -3.555 14.352 6.957 1 95.62 110 VAL A O 1
ATOM 881 N N . ASN A 1 111 ? -5.68 14.398 7.434 1 93.5 111 ASN A N 1
ATOM 882 C CA . ASN A 1 111 ? -6.105 13.891 6.137 1 93.5 111 ASN A CA 1
ATOM 883 C C . ASN A 1 111 ? -5.727 14.844 5.004 1 93.5 111 ASN A C 1
ATOM 885 O O . ASN A 1 111 ? -5.367 14.406 3.912 1 93.5 111 ASN A O 1
ATOM 889 N N . ILE A 1 112 ? -5.832 16.078 5.293 1 95.38 112 ILE A N 1
ATOM 890 C CA . ILE A 1 112 ? -5.496 17.062 4.277 1 95.38 112 ILE A CA 1
ATOM 891 C C . ILE A 1 112 ? -4.039 16.891 3.854 1 95.38 112 ILE A C 1
ATOM 893 O O . ILE A 1 112 ? -3.732 16.859 2.66 1 95.38 112 ILE A O 1
ATOM 897 N N . PHE A 1 113 ? -3.205 16.766 4.805 1 96.69 113 PHE A N 1
ATOM 898 C CA . PHE A 1 113 ? -1.788 16.641 4.48 1 96.69 113 PHE A CA 1
ATOM 899 C C . PHE A 1 113 ? -1.47 15.242 3.965 1 96.69 113 PHE A C 1
ATOM 901 O O . PHE A 1 113 ? -0.642 15.078 3.066 1 96.69 113 PHE A O 1
ATOM 908 N N . ALA A 1 114 ? -2.092 14.242 4.562 1 96.12 114 ALA A N 1
ATOM 909 C CA . ALA A 1 114 ? -1.82 12.867 4.172 1 96.12 114 ALA A CA 1
ATOM 910 C C . ALA A 1 114 ? -2.221 12.617 2.723 1 96.12 114 ALA A C 1
ATOM 912 O O . ALA A 1 114 ? -1.613 11.789 2.037 1 96.12 114 ALA A O 1
ATOM 913 N N . ARG A 1 115 ? -3.246 13.32 2.223 1 95.06 115 ARG A N 1
ATOM 914 C CA . ARG A 1 115 ? -3.779 13.094 0.883 1 95.06 115 ARG A CA 1
ATOM 915 C C . ARG A 1 115 ? -3.047 13.945 -0.148 1 95.06 115 ARG A C 1
ATOM 917 O O . ARG A 1 115 ? -3.674 14.539 -1.028 1 95.06 115 ARG A O 1
ATOM 924 N N . ARG A 1 116 ? -1.754 14.117 0.071 1 95.94 116 ARG A N 1
ATOM 925 C CA . ARG A 1 116 ? -0.753 14.711 -0.812 1 95.94 116 ARG A CA 1
ATOM 926 C C . ARG A 1 116 ? 0.457 13.789 -0.958 1 95.94 116 ARG A C 1
ATOM 928 O O . ARG A 1 116 ? 0.58 12.797 -0.239 1 95.94 116 ARG A O 1
ATOM 935 N N . LEU A 1 117 ? 1.249 14.039 -2.02 1 96.12 117 LEU A N 1
ATOM 936 C CA . LEU A 1 117 ? 2.568 13.422 -1.975 1 96.12 117 LEU A CA 1
ATOM 937 C C . LEU A 1 117 ? 3.385 13.961 -0.806 1 96.12 117 LEU A C 1
ATOM 939 O O . LEU A 1 117 ? 3.449 15.172 -0.599 1 96.12 117 LEU A O 1
ATOM 943 N N . GLN A 1 118 ? 3.986 13.039 -0.039 1 96.38 118 GLN A N 1
ATOM 944 C CA . GLN A 1 118 ? 4.551 13.484 1.229 1 96.38 118 GLN A CA 1
ATOM 945 C C . GLN A 1 118 ? 5.891 12.812 1.506 1 96.38 118 GLN A C 1
ATOM 947 O O . GLN A 1 118 ? 6.199 11.766 0.926 1 96.38 118 GLN A O 1
ATOM 952 N N . ILE A 1 119 ? 6.699 13.461 2.238 1 95.81 119 ILE A N 1
ATOM 953 C CA . ILE A 1 119 ? 7.758 12.906 3.074 1 95.81 119 ILE A CA 1
ATOM 954 C C . ILE A 1 119 ? 7.312 12.906 4.535 1 95.81 119 ILE A C 1
ATOM 956 O O . ILE A 1 119 ? 6.824 13.914 5.047 1 95.81 119 ILE A O 1
ATOM 960 N N . GLN A 1 120 ? 7.457 11.727 5.23 1 95.75 120 GLN A N 1
ATOM 961 C CA . GLN A 1 120 ? 6.918 11.602 6.582 1 95.75 120 GLN A CA 1
ATOM 962 C C . GLN A 1 120 ? 7.422 12.727 7.48 1 95.75 120 GLN A C 1
ATOM 964 O O . GLN A 1 120 ? 6.656 13.297 8.258 1 95.75 120 GLN A O 1
ATOM 969 N N . GLU A 1 121 ? 8.703 13.047 7.355 1 96.38 121 GLU A N 1
ATOM 970 C CA . GLU A 1 121 ? 9.297 14.117 8.148 1 96.38 121 GLU A CA 1
ATOM 971 C C . GLU A 1 121 ? 8.602 15.453 7.887 1 96.38 121 GLU A C 1
ATOM 973 O O . GLU A 1 121 ? 8.266 16.188 8.828 1 96.38 121 GLU A O 1
ATOM 978 N N . LYS A 1 122 ? 8.391 15.758 6.668 1 97.12 122 LYS A N 1
ATOM 979 C CA . LYS A 1 122 ? 7.746 17.016 6.277 1 97.12 122 LYS A CA 1
ATOM 980 C C . LYS A 1 122 ? 6.289 17.047 6.727 1 97.12 122 LYS A C 1
ATOM 982 O O . LYS A 1 122 ? 5.812 18.062 7.227 1 97.12 122 LYS A O 1
ATOM 987 N N . MET A 1 123 ? 5.641 15.914 6.539 1 97.69 123 MET A N 1
ATOM 988 C CA . MET A 1 123 ? 4.242 15.82 6.938 1 97.69 123 MET A CA 1
ATOM 989 C C . MET A 1 123 ? 4.082 16.078 8.43 1 97.69 123 MET A C 1
ATOM 991 O O . MET A 1 123 ? 3.141 16.75 8.852 1 97.69 123 MET A O 1
ATOM 995 N N . THR A 1 124 ? 5.016 15.57 9.227 1 98.06 124 THR A N 1
ATOM 996 C CA . THR A 1 124 ? 4.992 15.75 10.672 1 98.06 124 THR A CA 1
ATOM 997 C C . THR A 1 124 ? 5.062 17.234 11.031 1 98.06 124 THR A C 1
ATOM 999 O O . THR A 1 124 ? 4.266 17.719 11.844 1 98.06 124 THR A O 1
ATOM 1002 N N . VAL A 1 125 ? 5.906 17.906 10.391 1 98.06 125 VAL A N 1
ATOM 1003 C CA . VAL A 1 125 ? 6.094 19.328 10.641 1 98.06 125 VAL A CA 1
ATOM 1004 C C . VAL A 1 125 ? 4.859 20.109 10.18 1 98.06 125 VAL A C 1
ATOM 1006 O O . VAL A 1 125 ? 4.359 20.969 10.898 1 98.06 125 VAL A O 1
ATOM 1009 N N . GLN A 1 126 ? 4.379 19.781 8.984 1 97.44 126 GLN A N 1
ATOM 1010 C CA . GLN A 1 126 ? 3.227 20.469 8.406 1 97.44 126 GLN A CA 1
ATOM 1011 C C . GLN A 1 126 ? 2.016 20.375 9.328 1 97.44 126 GLN A C 1
ATOM 1013 O O . GLN A 1 126 ? 1.33 21.375 9.555 1 97.44 126 GLN A O 1
ATOM 1018 N N . ILE A 1 127 ? 1.8 19.203 9.859 1 97.12 127 ILE A N 1
ATOM 1019 C CA . ILE A 1 127 ? 0.648 19 10.734 1 97.12 127 ILE A CA 1
ATOM 1020 C C . ILE A 1 127 ? 0.822 19.828 12 1 97.12 127 ILE A C 1
ATOM 1022 O O . ILE A 1 127 ? -0.068 20.609 12.375 1 97.12 127 ILE A O 1
ATOM 1026 N N . ALA A 1 128 ? 1.979 19.75 12.633 1 97.19 128 ALA A N 1
ATOM 1027 C CA . ALA A 1 128 ? 2.238 20.453 13.883 1 97.19 128 ALA A CA 1
ATOM 1028 C C . ALA A 1 128 ? 2.127 21.969 13.695 1 97.19 128 ALA A C 1
ATOM 1030 O O . ALA A 1 128 ? 1.458 22.656 14.477 1 97.19 128 ALA A O 1
ATOM 1031 N N . GLU A 1 129 ? 2.746 22.453 12.664 1 97 129 GLU A N 1
ATOM 1032 C CA . GLU A 1 129 ? 2.768 23.891 12.422 1 97 129 GLU A CA 1
ATOM 1033 C C . GLU A 1 129 ? 1.378 24.406 12.062 1 97 129 GLU A C 1
ATOM 1035 O O . GLU A 1 129 ? 1.016 25.531 12.43 1 97 129 GLU A O 1
ATOM 1040 N N . SER A 1 130 ? 0.701 23.594 11.344 1 94.75 130 SER A N 1
ATOM 1041 C CA . SER A 1 130 ? -0.654 24 10.984 1 94.75 130 SER A CA 1
ATOM 1042 C C . SER A 1 130 ? -1.542 24.125 12.211 1 94.75 130 SER A C 1
ATOM 1044 O O . SER A 1 130 ? -2.318 25.078 12.336 1 94.75 130 SER A O 1
ATOM 1046 N N . VAL A 1 131 ? -1.456 23.203 13.117 1 91.75 131 VAL A N 1
ATOM 1047 C CA . VAL A 1 131 ? -2.223 23.266 14.359 1 91.75 131 VAL A CA 1
ATOM 1048 C C . VAL A 1 131 ? -1.783 24.484 15.172 1 91.75 131 VAL A C 1
ATOM 1050 O O . VAL A 1 131 ? -2.619 25.219 15.695 1 91.75 131 VAL A O 1
ATOM 1053 N N . GLN A 1 132 ? -0.504 24.703 15.227 1 93.56 132 GLN A N 1
ATOM 1054 C CA . GLN A 1 132 ? 0.048 25.828 15.969 1 93.56 132 GLN A CA 1
ATOM 1055 C C . GLN A 1 132 ? -0.461 27.156 15.422 1 93.56 132 GLN A C 1
ATOM 1057 O O . GLN A 1 132 ? -0.911 28.016 16.172 1 93.56 132 GLN A O 1
ATOM 1062 N N . GLU A 1 133 ? -0.38 27.25 14.125 1 92.31 133 GLU A N 1
ATOM 1063 C CA . GLU A 1 133 ? -0.704 28.516 13.461 1 92.31 133 GLU A CA 1
ATOM 1064 C C . GLU A 1 133 ? -2.195 28.812 13.562 1 92.31 133 GLU A C 1
ATOM 1066 O O . GLU A 1 133 ? -2.584 29.984 13.719 1 92.31 133 GLU A O 1
ATOM 1071 N N . ASN A 1 134 ? -2.996 27.812 13.508 1 88 134 ASN A N 1
ATOM 1072 C CA . ASN A 1 134 ? -4.43 28.047 13.398 1 88 134 ASN A CA 1
ATOM 1073 C C . ASN A 1 134 ? -5.105 28.078 14.766 1 88 134 ASN A C 1
ATOM 1075 O O . ASN A 1 134 ? -6.055 28.828 14.984 1 88 134 ASN A O 1
ATOM 1079 N N . LEU A 1 135 ? -4.645 27.297 15.719 1 85.88 135 LEU A N 1
ATOM 1080 C CA . LEU A 1 135 ? -5.277 27.219 17.031 1 85.88 135 LEU A CA 1
ATOM 1081 C C . LEU A 1 135 ? -4.539 28.094 18.047 1 85.88 135 LEU A C 1
ATOM 1083 O O . LEU A 1 135 ? -5.082 28.422 19.094 1 85.88 135 LEU A O 1
ATOM 1087 N N . LYS A 1 136 ? -3.293 28.406 17.797 1 89.81 136 LYS A N 1
ATOM 1088 C CA . LYS A 1 136 ? -2.436 29.234 18.641 1 89.81 136 LYS A CA 1
ATOM 1089 C C . LYS A 1 136 ? -2.43 28.75 20.078 1 89.81 136 LYS A C 1
ATOM 1091 O O . LYS A 1 136 ? -2.639 29.531 21.016 1 89.81 136 LYS A O 1
ATOM 1096 N N . PRO A 1 137 ? -2.201 27.438 20.188 1 91.69 137 PRO A N 1
ATOM 1097 C CA . PRO A 1 137 ? -2.068 26.906 21.547 1 91.69 137 PRO A CA 1
ATOM 1098 C C . PRO A 1 137 ? -0.733 27.266 22.188 1 91.69 137 PRO A C 1
ATOM 1100 O O . PRO A 1 137 ? 0.094 27.938 21.562 1 91.69 137 PRO A O 1
ATOM 1103 N N . LEU A 1 138 ? -0.571 26.844 23.422 1 92.81 138 LEU A N 1
ATOM 1104 C CA . LEU A 1 138 ? 0.703 27.062 24.109 1 92.81 138 LEU A CA 1
ATOM 1105 C C . LEU A 1 138 ? 1.804 26.219 23.469 1 92.81 138 LEU A C 1
ATOM 1107 O O . LEU A 1 138 ? 2.986 26.547 23.578 1 92.81 138 LEU A O 1
ATOM 1111 N N . GLY A 1 139 ? 1.422 25.094 22.875 1 94.5 139 GLY A N 1
ATOM 1112 C CA . GLY A 1 139 ? 2.33 24.203 22.172 1 94.5 139 GLY A CA 1
ATOM 1113 C C . GLY A 1 139 ? 1.635 22.984 21.562 1 94.5 139 GLY A C 1
ATOM 1114 O O . GLY A 1 139 ? 0.517 22.656 21.953 1 94.5 139 GLY A O 1
ATOM 1115 N N . VAL A 1 140 ? 2.293 22.391 20.578 1 95.19 140 VAL A N 1
ATOM 1116 C CA . VAL A 1 140 ? 1.776 21.219 19.875 1 95.19 140 VAL A CA 1
ATOM 1117 C C . VAL A 1 140 ? 2.85 20.141 19.797 1 95.19 140 VAL A C 1
ATOM 1119 O O . VAL A 1 140 ? 4.031 20.438 19.609 1 95.19 140 VAL A O 1
ATOM 1122 N N . ALA A 1 141 ? 2.408 18.891 20.062 1 96.31 141 ALA A N 1
ATOM 1123 C CA . ALA A 1 141 ? 3.254 17.734 19.828 1 96.31 141 ALA A CA 1
ATOM 1124 C C . ALA A 1 141 ? 2.611 16.781 18.828 1 96.31 141 ALA A C 1
ATOM 1126 O O . ALA A 1 141 ? 1.432 16.438 18.953 1 96.31 141 ALA A O 1
ATOM 1127 N N . VAL A 1 142 ? 3.416 16.391 17.812 1 97.31 142 VAL A N 1
ATOM 1128 C CA . VAL A 1 142 ? 2.932 15.445 16.812 1 97.31 142 VAL A CA 1
ATOM 1129 C C . VAL A 1 142 ? 3.926 14.297 16.656 1 97.31 142 VAL A C 1
ATOM 1131 O O . VAL A 1 142 ? 5.137 14.516 16.594 1 97.31 142 VAL A O 1
ATOM 1134 N N . LYS A 1 143 ? 3.404 13.109 16.688 1 97.19 143 LYS A N 1
ATOM 1135 C CA . LYS A 1 143 ? 4.168 11.898 16.391 1 97.19 143 LYS A CA 1
ATOM 1136 C C . LYS A 1 143 ? 3.51 11.102 15.273 1 97.19 143 LYS A C 1
ATOM 1138 O O . LYS A 1 143 ? 2.309 10.828 15.32 1 97.19 143 LYS A O 1
ATOM 1143 N N . ILE A 1 144 ? 4.305 10.758 14.266 1 97 144 ILE A N 1
ATOM 1144 C CA . ILE A 1 144 ? 3.83 9.875 13.211 1 97 144 ILE A CA 1
ATOM 1145 C C . ILE A 1 144 ? 4.605 8.555 13.258 1 97 144 ILE A C 1
ATOM 1147 O O . ILE A 1 144 ? 5.836 8.555 13.367 1 97 144 ILE A O 1
ATOM 1151 N N . SER A 1 145 ? 3.912 7.453 13.297 1 95.75 145 SER A N 1
ATOM 1152 C CA . SER A 1 145 ? 4.449 6.105 13.156 1 95.75 145 SER A CA 1
ATOM 1153 C C . SER A 1 145 ? 3.895 5.414 11.914 1 95.75 145 SER A C 1
ATOM 1155 O O . SER A 1 145 ? 2.68 5.242 11.781 1 95.75 145 SER A O 1
ATOM 1157 N N . ALA A 1 146 ? 4.816 5.062 10.992 1 94.31 146 ALA A N 1
ATOM 1158 C CA . ALA A 1 146 ? 4.281 4.57 9.727 1 94.31 146 ALA A CA 1
ATOM 1159 C C . ALA A 1 146 ? 5.188 3.504 9.125 1 94.31 146 ALA A C 1
ATOM 1161 O O . ALA A 1 146 ? 6.379 3.443 9.438 1 94.31 146 ALA A O 1
ATOM 1162 N N . VAL A 1 147 ? 4.551 2.635 8.32 1 90.25 147 VAL A N 1
ATOM 1163 C CA . VAL A 1 147 ? 5.2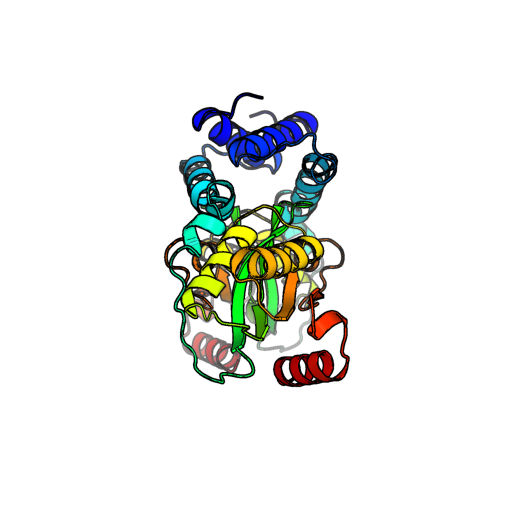5 1.671 7.48 1 90.25 147 VAL A CA 1
ATOM 1164 C C . VAL A 1 147 ? 5.207 2.127 6.023 1 90.25 147 VAL A C 1
ATOM 1166 O O . VAL A 1 147 ? 4.191 2.648 5.562 1 90.25 147 VAL A O 1
ATOM 1169 N N . HIS A 1 148 ? 6.332 1.945 5.387 1 90.62 148 HIS A N 1
ATOM 1170 C CA . HIS A 1 148 ? 6.465 2.408 4.012 1 90.62 148 HIS A CA 1
ATOM 1171 C C . HIS A 1 148 ? 6.508 1.234 3.039 1 90.62 148 HIS A C 1
ATOM 1173 O O . HIS A 1 148 ? 7.371 0.363 3.146 1 90.62 148 HIS A O 1
ATOM 1179 N N . SER A 1 149 ? 5.66 1.273 2.023 1 87 149 SER A N 1
ATOM 1180 C CA . SER A 1 149 ? 5.613 0.219 1.017 1 87 149 SER A CA 1
ATOM 1181 C C . SER A 1 149 ? 6.891 0.193 0.182 1 87 149 SER A C 1
ATOM 1183 O O . SER A 1 149 ? 7.301 -0.863 -0.302 1 87 149 SER A O 1
ATOM 1185 N N . CYS A 1 150 ? 7.492 1.316 -0.028 1 84.62 150 CYS A N 1
ATOM 1186 C CA . CYS A 1 150 ? 8.727 1.361 -0.808 1 84.62 150 CYS A CA 1
ATOM 1187 C C . CYS A 1 150 ? 9.82 0.537 -0.144 1 84.62 150 CYS A C 1
ATOM 1189 O O . CYS A 1 150 ? 10.781 0.126 -0.802 1 84.62 150 CYS A O 1
ATOM 1191 N N . MET A 1 151 ? 9.602 0.266 1.131 1 78.44 151 MET A N 1
ATOM 1192 C CA . MET A 1 151 ? 10.586 -0.533 1.854 1 78.44 151 MET A CA 1
ATOM 1193 C C . MET A 1 151 ? 10.219 -2.012 1.817 1 78.44 151 MET A C 1
ATOM 1195 O O . MET A 1 151 ? 11.094 -2.875 1.901 1 78.44 151 MET A O 1
ATOM 1199 N N . SER A 1 152 ? 8.961 -2.246 1.709 1 77.44 152 SER A N 1
ATOM 1200 C CA . SER A 1 152 ? 8.516 -3.633 1.812 1 77.44 152 SER A CA 1
ATOM 1201 C C . SER A 1 152 ? 8.328 -4.254 0.434 1 77.44 152 SER A C 1
ATOM 1203 O O . SER A 1 152 ? 8.367 -5.477 0.289 1 77.44 152 SER A O 1
ATOM 1205 N N . MET A 1 153 ? 8.211 -3.479 -0.541 1 76.31 153 MET A N 1
ATOM 1206 C CA . MET A 1 153 ? 7.809 -4.016 -1.837 1 76.31 153 MET A CA 1
ATOM 1207 C C . MET A 1 153 ? 8.977 -4.012 -2.816 1 76.31 153 MET A C 1
ATOM 1209 O O . MET A 1 153 ? 8.906 -4.637 -3.875 1 76.31 153 MET A O 1
ATOM 1213 N N . ARG A 1 154 ? 9.969 -3.373 -2.369 1 75 154 ARG A N 1
ATOM 1214 C CA . ARG A 1 154 ? 11.133 -3.266 -3.24 1 75 154 ARG A CA 1
ATOM 1215 C C . ARG A 1 154 ? 12.406 -3.078 -2.426 1 75 154 ARG A C 1
ATOM 1217 O O . ARG A 1 154 ? 12.352 -2.738 -1.242 1 75 154 ARG A O 1
ATOM 1224 N N . GLY A 1 155 ? 13.445 -3.305 -3.096 1 66.5 155 GLY A N 1
ATOM 1225 C CA . GLY A 1 155 ? 14.727 -3.08 -2.447 1 66.5 155 GLY A CA 1
ATOM 1226 C C . GLY A 1 155 ? 15.031 -4.094 -1.361 1 66.5 155 GLY A C 1
ATOM 1227 O O . GLY A 1 155 ? 15.094 -5.293 -1.625 1 66.5 155 GLY A O 1
ATOM 1228 N N . VAL A 1 156 ? 15.156 -3.609 -0.126 1 63.59 156 VAL A N 1
ATOM 1229 C CA . VAL A 1 156 ? 15.617 -4.391 1.018 1 63.59 156 VAL A CA 1
ATOM 1230 C C . VAL A 1 156 ? 14.5 -5.328 1.482 1 63.59 156 VAL A C 1
ATOM 1232 O O . VAL A 1 156 ? 14.75 -6.27 2.238 1 63.59 156 VAL A O 1
ATOM 1235 N N . MET A 1 157 ? 13.352 -5.199 0.918 1 67.25 157 MET A N 1
ATOM 1236 C CA . MET A 1 157 ? 12.203 -6.051 1.204 1 67.25 157 MET A CA 1
ATOM 1237 C C . MET A 1 157 ? 12.055 -6.285 2.705 1 67.25 157 MET A C 1
ATOM 1239 O O . MET A 1 157 ? 11.961 -7.426 3.154 1 67.25 157 MET A O 1
ATOM 1243 N N . GLN A 1 158 ? 12.289 -5.184 3.514 1 63.09 158 GLN A N 1
ATOM 1244 C CA . GLN A 1 158 ? 12.086 -5.266 4.957 1 63.09 158 GLN A CA 1
ATOM 1245 C C . GLN A 1 158 ? 10.625 -5.031 5.324 1 63.09 158 GLN A C 1
ATOM 1247 O O . GLN A 1 158 ? 10.094 -3.939 5.109 1 63.09 158 GLN A O 1
ATOM 1252 N N . ASP A 1 159 ? 10.18 -6.23 5.938 1 67 159 ASP A N 1
ATOM 1253 C CA . ASP A 1 159 ? 8.781 -6.16 6.355 1 67 159 ASP A CA 1
ATOM 1254 C C . ASP A 1 159 ? 8.664 -5.625 7.781 1 67 159 ASP A C 1
ATOM 1256 O O . ASP A 1 159 ? 9.547 -5.852 8.609 1 67 159 ASP A O 1
ATOM 1260 N N . ASN A 1 160 ? 7.836 -4.656 7.961 1 68.75 160 ASN A N 1
ATOM 1261 C CA . ASN A 1 160 ? 7.395 -4.242 9.289 1 68.75 160 ASN A CA 1
ATOM 1262 C C . ASN A 1 160 ? 8.312 -3.174 9.875 1 68.75 160 ASN A C 1
ATOM 1264 O O . ASN A 1 160 ? 8.406 -3.035 11.102 1 68.75 160 ASN A O 1
ATOM 1268 N N . SER A 1 161 ? 9.273 -2.617 9.109 1 80.69 161 SER A N 1
ATOM 1269 C CA . SER A 1 161 ? 10.008 -1.475 9.641 1 80.69 161 SER A CA 1
ATOM 1270 C C . SER A 1 161 ? 9.094 -0.269 9.836 1 80.69 161 SER A C 1
ATOM 1272 O O . SER A 1 161 ? 8.445 0.186 8.883 1 80.69 161 SER A O 1
ATOM 1274 N N . VAL A 1 162 ? 9.102 0.123 11.055 1 89 162 VAL A N 1
ATOM 1275 C CA . VAL A 1 162 ? 8.242 1.253 11.391 1 89 162 VAL A CA 1
ATOM 1276 C C . VAL A 1 162 ? 9.094 2.512 11.57 1 89 162 VAL A C 1
ATOM 1278 O O . VAL A 1 162 ? 10.07 2.506 12.32 1 89 162 VAL A O 1
ATOM 1281 N N . MET A 1 163 ? 8.805 3.59 10.891 1 92.12 163 MET A N 1
ATOM 1282 C CA . MET A 1 163 ? 9.453 4.891 11.039 1 92.12 163 MET A CA 1
ATOM 1283 C C . MET A 1 163 ? 8.656 5.793 11.969 1 92.12 163 MET A C 1
ATOM 1285 O O . MET A 1 163 ? 7.434 5.887 11.852 1 92.12 163 MET A O 1
ATOM 1289 N N . ASN A 1 164 ? 9.406 6.402 12.938 1 94.19 164 ASN A N 1
ATOM 1290 C CA . ASN A 1 164 ? 8.789 7.375 13.836 1 94.19 164 ASN A CA 1
ATOM 1291 C C . ASN A 1 164 ? 9.367 8.773 13.625 1 94.19 164 ASN A C 1
ATOM 1293 O O . ASN A 1 164 ? 10.586 8.938 13.539 1 94.19 164 ASN A O 1
ATOM 1297 N N . THR A 1 165 ? 8.539 9.75 13.453 1 96.56 165 THR A N 1
ATOM 1298 C CA . THR A 1 165 ? 8.93 11.156 13.383 1 96.56 165 THR A CA 1
ATOM 1299 C C . THR A 1 165 ? 8.133 11.984 14.391 1 96.56 165 THR A C 1
ATOM 1301 O O . THR A 1 165 ? 6.969 11.695 14.648 1 96.56 165 THR A O 1
ATOM 1304 N N . MET A 1 166 ? 8.805 12.93 14.953 1 96.06 166 MET A N 1
ATOM 1305 C CA . MET A 1 166 ? 8.156 13.797 15.93 1 96.06 166 MET A CA 1
ATOM 1306 C C . MET A 1 166 ? 8.492 15.266 15.656 1 96.06 166 MET A C 1
ATOM 1308 O O . MET A 1 166 ? 9.555 15.57 15.117 1 96.06 166 MET A O 1
ATOM 1312 N N . HIS A 1 167 ? 7.629 16.125 15.969 1 97.56 167 HIS A N 1
ATOM 1313 C CA . HIS A 1 167 ? 7.836 17.578 15.938 1 97.56 167 HIS A CA 1
ATOM 1314 C C . HIS A 1 167 ? 7.09 18.266 17.078 1 97.56 167 HIS A C 1
ATOM 1316 O O . HIS A 1 167 ? 5.984 17.844 17.438 1 97.56 167 HIS A O 1
ATOM 1322 N N . TYR A 1 168 ? 7.723 19.266 17.609 1 96.88 168 TYR A N 1
ATOM 1323 C CA . TYR A 1 168 ? 7.199 19.969 18.781 1 96.88 168 TYR A CA 1
ATOM 1324 C C . TYR A 1 168 ? 7.227 21.484 18.562 1 96.88 168 TYR A C 1
ATOM 1326 O O . TYR A 1 168 ? 8.148 22 17.922 1 96.88 168 TYR A O 1
ATOM 1334 N N . THR A 1 169 ? 6.246 22.141 19.094 1 97.25 169 THR A N 1
ATOM 1335 C CA . THR A 1 169 ? 6.23 23.594 19.141 1 97.25 169 THR A CA 1
ATOM 1336 C C . THR A 1 169 ? 5.918 24.109 20.547 1 97.25 169 THR A C 1
ATOM 1338 O O . THR A 1 169 ? 5.492 23.328 21.406 1 97.25 169 THR A O 1
ATOM 1341 N N . GLY A 1 170 ? 6.215 25.406 20.828 1 96.12 170 GLY A N 1
ATOM 1342 C CA . GLY A 1 170 ? 5.859 26.031 22.094 1 96.12 170 GLY A CA 1
ATOM 1343 C C . GLY A 1 170 ? 6.379 25.281 23.297 1 96.12 170 GLY A C 1
ATOM 1344 O O . GLY A 1 170 ? 7.566 24.969 23.375 1 96.12 170 GLY A O 1
ATOM 1345 N N . ILE A 1 171 ? 5.445 25.016 24.219 1 94.19 171 ILE A N 1
ATOM 1346 C CA . ILE A 1 171 ? 5.82 24.469 25.516 1 94.19 171 ILE A CA 1
ATOM 1347 C C . ILE A 1 171 ? 6.414 23.062 25.344 1 94.19 171 ILE A C 1
ATOM 1349 O O . ILE A 1 171 ? 7.262 22.641 26.125 1 94.19 171 ILE A O 1
ATOM 1353 N N . PHE A 1 172 ? 6.02 22.344 24.328 1 94.38 172 PHE A N 1
ATOM 1354 C CA . PHE A 1 172 ? 6.555 21 24.094 1 94.38 172 PHE A CA 1
ATOM 1355 C C . PHE A 1 172 ? 7.996 21.078 23.609 1 94.38 172 PHE A C 1
ATOM 1357 O O . PHE A 1 172 ? 8.789 20.172 23.875 1 94.38 172 PHE A O 1
ATOM 1364 N N . ALA A 1 173 ? 8.305 22.062 22.938 1 95 173 ALA A N 1
ATOM 1365 C CA . ALA A 1 173 ? 9.672 22.25 22.453 1 95 173 ALA A CA 1
ATOM 1366 C C . ALA A 1 173 ? 10.57 22.844 23.547 1 95 173 ALA A C 1
ATOM 1368 O O . ALA A 1 173 ? 11.773 22.562 23.578 1 95 173 ALA A O 1
ATOM 1369 N N . GLU A 1 174 ? 9.977 23.562 24.438 1 95.75 174 GLU A N 1
ATOM 1370 C CA . GLU A 1 174 ? 10.734 24.359 25.406 1 95.75 174 GLU A CA 1
ATOM 1371 C C . GLU A 1 174 ? 10.906 23.609 26.719 1 95.75 174 GLU A C 1
ATOM 1373 O O . GLU A 1 174 ? 11.883 23.828 27.453 1 95.75 174 GLU A O 1
ATOM 1378 N N . GLN A 1 175 ? 9.961 22.828 27.062 1 94.31 175 GLN A N 1
ATOM 1379 C CA . GLN A 1 175 ? 9.953 22.172 28.359 1 94.31 175 GLN A CA 1
ATOM 1380 C C . GLN A 1 175 ? 9.953 20.656 28.219 1 94.31 175 GLN A C 1
ATOM 1382 O O . GLN A 1 175 ? 8.977 20.062 27.75 1 94.31 175 GLN A O 1
ATOM 1387 N N . GLN A 1 176 ? 10.867 20.031 28.75 1 92.38 176 GLN A N 1
ATOM 1388 C CA . GLN A 1 176 ? 11.078 18.609 28.609 1 92.38 176 GLN A CA 1
ATOM 1389 C C . GLN A 1 176 ? 9.969 17.812 29.281 1 92.38 176 GLN A C 1
ATOM 1391 O O . GLN A 1 176 ? 9.586 16.734 28.812 1 92.38 176 GLN A O 1
ATOM 1396 N N . LYS A 1 177 ? 9.555 18.344 30.312 1 90.88 177 LYS A N 1
ATOM 1397 C CA . LYS A 1 177 ? 8.523 17.641 31.078 1 90.88 177 LYS A CA 1
ATOM 1398 C C . LYS A 1 177 ? 7.312 17.344 30.203 1 90.88 177 LYS A C 1
ATOM 1400 O O . LYS A 1 177 ? 6.746 16.25 30.281 1 90.88 177 LYS A O 1
ATOM 1405 N N . TYR A 1 178 ? 6.918 18.297 29.406 1 89.06 178 TYR A N 1
ATOM 1406 C CA . TYR A 1 178 ? 5.758 18.109 28.531 1 89.06 178 TYR A CA 1
ATOM 1407 C C . TYR A 1 178 ? 6.043 17.094 27.453 1 89.06 178 TYR A C 1
ATOM 1409 O O . TYR A 1 178 ? 5.18 16.266 27.109 1 89.06 178 TYR A O 1
ATOM 1417 N N . ARG A 1 179 ? 7.219 17.047 26.938 1 89.69 179 ARG A N 1
ATOM 1418 C CA . ARG A 1 179 ? 7.621 16.078 25.906 1 89.69 179 ARG A CA 1
ATOM 1419 C C . ARG A 1 179 ? 7.609 14.656 26.469 1 89.69 179 ARG A C 1
ATOM 1421 O O . ARG A 1 179 ? 7.121 13.734 25.812 1 89.69 179 ARG A O 1
ATOM 1428 N N . HIS A 1 180 ? 8.102 14.586 27.641 1 89.12 180 HIS A N 1
ATOM 1429 C CA . HIS A 1 180 ? 8.156 13.273 28.281 1 89.12 180 HIS A CA 1
ATOM 1430 C C . HIS A 1 180 ? 6.758 12.719 28.516 1 89.12 180 HIS A C 1
ATOM 1432 O O . HIS A 1 180 ? 6.516 11.523 28.328 1 89.12 180 HIS A O 1
ATOM 1438 N N . GLU A 1 181 ? 5.945 13.5 28.922 1 85.62 181 GLU A N 1
ATOM 1439 C CA . GLU A 1 181 ? 4.562 13.086 29.141 1 85.62 181 GLU A CA 1
ATOM 1440 C C . GLU A 1 181 ? 3.914 12.617 27.844 1 85.62 181 GLU A C 1
ATOM 1442 O O . GLU A 1 181 ? 3.26 11.57 27.812 1 85.62 181 GLU A O 1
ATOM 1447 N N . PHE A 1 182 ? 4.148 13.406 26.891 1 88.75 182 PHE A N 1
ATOM 1448 C CA . PHE A 1 182 ? 3.6 13.062 25.578 1 88.75 182 PHE A CA 1
ATOM 1449 C C . PHE A 1 182 ? 4.148 11.719 25.094 1 88.75 182 PHE A C 1
ATOM 1451 O O . PHE A 1 182 ? 3.391 10.859 24.656 1 88.75 182 PHE A O 1
ATOM 1458 N N . LEU A 1 183 ? 5.398 11.492 25.219 1 89.56 183 LEU A N 1
ATOM 1459 C CA . LEU A 1 183 ? 6.039 10.266 24.781 1 89.56 183 LEU A CA 1
ATOM 1460 C C . LEU A 1 183 ? 5.547 9.07 25.594 1 89.56 183 LEU A C 1
ATOM 1462 O O . LEU A 1 183 ? 5.371 7.977 25.047 1 89.56 183 LEU A O 1
ATOM 1466 N N . ASN A 1 184 ? 5.301 9.32 26.797 1 86 184 ASN A N 1
ATOM 1467 C CA . ASN A 1 184 ? 4.777 8.258 27.656 1 86 184 ASN A CA 1
ATOM 1468 C C . ASN A 1 184 ? 3.379 7.828 27.219 1 86 184 ASN A C 1
ATOM 1470 O O . ASN A 1 184 ? 3.047 6.645 27.266 1 86 184 ASN A O 1
ATOM 1474 N N . PHE A 1 185 ? 2.703 8.766 26.734 1 82.06 185 PHE A N 1
ATOM 1475 C CA . PHE A 1 185 ? 1.347 8.477 26.297 1 82.06 185 PHE A CA 1
ATOM 1476 C C . PHE A 1 185 ? 1.363 7.707 24.984 1 82.06 185 PHE A C 1
ATOM 1478 O O . PHE A 1 185 ? 0.476 6.891 24.719 1 82.06 185 PHE A O 1
ATOM 1485 N N . THR A 1 186 ? 2.369 7.977 24.172 1 84.06 186 THR A N 1
ATOM 1486 C CA . THR A 1 186 ? 2.396 7.391 22.844 1 84.06 186 THR A CA 1
ATOM 1487 C C . THR A 1 186 ? 3.188 6.086 22.844 1 84.06 186 THR A C 1
ATOM 1489 O O . THR A 1 186 ? 3.213 5.371 21.828 1 84.06 186 THR A O 1
ATOM 1492 N N . ALA A 1 187 ? 4.062 5.746 23.828 1 73.31 187 ALA A N 1
ATOM 1493 C CA . ALA A 1 187 ? 4.867 4.531 23.922 1 73.31 187 ALA A CA 1
ATOM 1494 C C . ALA A 1 187 ? 3.984 3.307 24.141 1 73.31 187 ALA A C 1
ATOM 1496 O O . ALA A 1 187 ? 4.34 2.197 23.734 1 73.31 187 ALA A O 1
ATOM 1497 N N . LYS A 1 188 ? 2.982 3.338 24.844 1 59.47 188 LYS A N 1
ATOM 1498 C CA . LYS A 1 188 ? 2.27 2.145 25.297 1 59.47 188 LYS A CA 1
ATOM 1499 C C . LYS A 1 188 ? 1.653 1.399 24.109 1 59.47 188 LYS A C 1
ATOM 1501 O O . LYS A 1 188 ? 1.089 0.317 24.281 1 59.47 188 LYS A O 1
ATOM 1506 N N . ARG A 1 189 ? 1.84 1.872 22.844 1 48.06 189 ARG A N 1
ATOM 1507 C CA . ARG A 1 189 ? 1.168 0.923 21.969 1 48.06 189 ARG A CA 1
ATOM 1508 C C . ARG A 1 189 ? 2.166 -0.039 21.328 1 48.06 189 ARG A C 1
ATOM 1510 O O . ARG A 1 189 ? 3.305 0.339 21.047 1 48.06 189 ARG A O 1
ATOM 1517 N N . MET B 1 1 ? 2.107 -4.043 -29.844 1 55.41 1 MET B N 1
ATOM 1518 C CA . MET B 1 1 ? 2.283 -2.607 -29.656 1 55.41 1 MET B CA 1
ATOM 1519 C C . MET B 1 1 ? 3.631 -2.299 -29.016 1 55.41 1 MET B C 1
ATOM 1521 O O . MET B 1 1 ? 4.141 -3.092 -28.219 1 55.41 1 MET B O 1
ATOM 1525 N N . SER B 1 2 ? 4.387 -1.34 -29.594 1 73.75 2 SER B N 1
ATOM 1526 C CA . SER B 1 2 ? 5.781 -1.108 -29.234 1 73.75 2 SER B CA 1
ATOM 1527 C C . SER B 1 2 ? 5.91 -0.645 -27.797 1 73.75 2 SER B C 1
ATOM 1529 O O . SER B 1 2 ? 5.09 0.136 -27.312 1 73.75 2 SER B O 1
ATOM 1531 N N . LYS B 1 3 ? 6.73 -1.243 -26.922 1 86.88 3 LYS B N 1
ATOM 1532 C CA . LYS B 1 3 ? 7.043 -0.894 -25.531 1 86.88 3 LYS B CA 1
ATOM 1533 C C . LYS B 1 3 ? 7.598 0.523 -25.438 1 86.88 3 LYS B C 1
ATOM 1535 O O . LYS B 1 3 ? 8.523 0.884 -26.172 1 86.88 3 LYS B O 1
ATOM 1540 N N . PRO B 1 4 ? 6.879 1.36 -24.719 1 94.12 4 PRO B N 1
ATOM 1541 C CA . PRO B 1 4 ? 7.395 2.717 -24.547 1 94.12 4 PRO B CA 1
ATOM 1542 C C . PRO B 1 4 ? 8.836 2.736 -24.031 1 94.12 4 PRO B C 1
ATOM 1544 O O . PRO B 1 4 ? 9.266 1.797 -23.344 1 94.12 4 PRO B O 1
ATOM 1547 N N . THR B 1 5 ? 9.57 3.74 -24.422 1 95.25 5 THR B N 1
ATOM 1548 C CA . THR B 1 5 ? 10.914 3.945 -23.891 1 95.25 5 THR B CA 1
ATOM 1549 C C . THR B 1 5 ? 10.859 4.387 -22.438 1 95.25 5 THR B C 1
ATOM 1551 O O . THR B 1 5 ? 9.797 4.781 -21.938 1 95.25 5 THR B O 1
ATOM 1554 N N . ARG B 1 6 ? 12.008 4.273 -21.828 1 95.56 6 ARG B N 1
ATOM 1555 C CA . ARG B 1 6 ? 12.102 4.746 -20.453 1 95.56 6 ARG B CA 1
ATOM 1556 C C . ARG B 1 6 ? 11.742 6.223 -20.359 1 95.56 6 ARG B C 1
ATOM 1558 O O . ARG B 1 6 ? 11.07 6.641 -19.422 1 95.56 6 ARG B O 1
ATOM 1565 N N . GLU B 1 7 ? 12.188 6.98 -21.297 1 96.75 7 GLU B N 1
ATOM 1566 C CA . GLU B 1 7 ? 11.922 8.414 -21.281 1 96.75 7 GLU B CA 1
ATOM 1567 C C . GLU B 1 7 ? 10.438 8.703 -21.453 1 96.75 7 GLU B C 1
ATOM 1569 O O . GLU B 1 7 ? 9.898 9.609 -20.812 1 96.75 7 GLU B O 1
ATOM 1574 N N . GLU B 1 8 ? 9.789 7.945 -22.281 1 96.88 8 GLU B N 1
ATOM 1575 C CA . GLU B 1 8 ? 8.344 8.086 -22.438 1 96.88 8 GLU B CA 1
ATOM 1576 C C . GLU B 1 8 ? 7.609 7.754 -21.141 1 96.88 8 GLU B C 1
ATOM 1578 O O . GLU B 1 8 ? 6.633 8.414 -20.797 1 96.88 8 GLU B O 1
ATOM 1583 N N . ALA B 1 9 ? 8.094 6.715 -20.531 1 97 9 ALA B N 1
ATOM 1584 C CA . ALA B 1 9 ? 7.496 6.324 -19.25 1 97 9 ALA B CA 1
ATOM 1585 C C . ALA B 1 9 ? 7.688 7.418 -18.203 1 97 9 ALA B C 1
ATOM 1587 O O . ALA B 1 9 ? 6.758 7.73 -17.453 1 97 9 ALA B O 1
ATOM 1588 N N . LYS B 1 10 ? 8.867 8.016 -18.188 1 97.31 10 LYS B N 1
ATOM 1589 C CA . LYS B 1 10 ? 9.133 9.109 -17.25 1 97.31 10 LYS B CA 1
ATOM 1590 C C . LYS B 1 10 ? 8.203 10.297 -17.531 1 97.31 10 LYS B C 1
ATOM 1592 O O . LYS B 1 10 ? 7.707 10.922 -16.594 1 97.31 10 LYS B O 1
ATOM 1597 N N . GLU B 1 11 ? 8.031 10.523 -18.734 1 97.25 11 GLU B N 1
ATOM 1598 C CA . GLU B 1 11 ? 7.141 11.625 -19.109 1 97.25 11 GLU B CA 1
ATOM 1599 C C . GLU B 1 11 ? 5.703 11.344 -18.672 1 97.25 11 GLU B C 1
ATOM 1601 O O . GLU B 1 11 ? 4.977 12.266 -18.297 1 97.25 11 GLU B O 1
ATOM 1606 N N . ALA B 1 12 ? 5.305 10.102 -18.812 1 97.38 12 ALA B N 1
ATOM 1607 C CA . ALA B 1 12 ? 3.986 9.719 -18.312 1 97.38 12 ALA B CA 1
ATOM 1608 C C . ALA B 1 12 ? 3.85 10 -16.828 1 97.38 12 ALA B C 1
ATOM 1610 O O . ALA B 1 12 ? 2.824 10.516 -16.375 1 97.38 12 ALA B O 1
ATOM 1611 N N . VAL B 1 13 ? 4.875 9.703 -16.062 1 97.19 13 VAL B N 1
ATOM 1612 C CA . VAL B 1 13 ? 4.875 9.984 -14.633 1 97.19 13 VAL B CA 1
ATOM 1613 C C . VAL B 1 13 ? 4.762 11.492 -14.398 1 97.19 13 VAL B C 1
ATOM 1615 O O . VAL B 1 13 ? 3.984 11.938 -13.547 1 97.19 13 VAL B O 1
ATOM 1618 N N . ARG B 1 14 ? 5.5 12.281 -15.156 1 97.31 14 ARG B N 1
ATOM 1619 C CA . ARG B 1 14 ? 5.434 13.734 -15.023 1 97.31 14 ARG B CA 1
ATOM 1620 C C . ARG B 1 14 ? 4.023 14.242 -15.297 1 97.31 14 ARG B C 1
ATOM 1622 O O . ARG B 1 14 ? 3.533 15.133 -14.602 1 97.31 14 ARG B O 1
ATOM 1629 N N . THR B 1 15 ? 3.416 13.68 -16.266 1 97.25 15 THR B N 1
ATOM 1630 C CA . THR B 1 15 ? 2.049 14.062 -16.609 1 97.25 15 THR B CA 1
ATOM 1631 C C . THR B 1 15 ? 1.109 13.797 -15.43 1 97.25 15 THR B C 1
ATOM 1633 O O . THR B 1 15 ? 0.269 14.641 -15.102 1 97.25 15 THR B O 1
ATOM 1636 N N . LEU B 1 16 ? 1.283 12.672 -14.82 1 96.44 16 LEU B N 1
ATOM 1637 C CA . LEU B 1 16 ? 0.438 12.312 -13.688 1 96.44 16 LEU B CA 1
ATOM 1638 C C . LEU B 1 16 ? 0.696 13.234 -12.5 1 96.44 16 LEU B C 1
ATOM 1640 O O . LEU B 1 16 ? -0.237 13.617 -11.789 1 96.44 16 LEU B O 1
ATOM 1644 N N . LEU B 1 17 ? 1.947 13.562 -12.266 1 96.5 17 LEU B N 1
ATOM 1645 C CA . LEU B 1 17 ? 2.285 14.5 -11.203 1 96.5 17 LEU B CA 1
ATOM 1646 C C . LEU B 1 17 ? 1.6 15.844 -11.43 1 96.5 17 LEU B C 1
ATOM 1648 O O . LEU B 1 17 ? 1.022 16.406 -10.5 1 96.5 17 LEU B O 1
ATOM 1652 N N . LYS B 1 18 ? 1.651 16.328 -12.633 1 95.69 18 LYS B N 1
ATOM 1653 C CA . LYS B 1 18 ? 0.985 17.578 -12.984 1 95.69 18 LYS B CA 1
ATOM 1654 C C . LYS B 1 18 ? -0.525 17.469 -12.805 1 95.69 18 LYS B C 1
ATOM 1656 O O . LYS B 1 18 ? -1.172 18.406 -12.336 1 95.69 18 LYS B O 1
ATOM 1661 N N . PHE B 1 19 ? -0.991 16.328 -13.141 1 95.19 19 PHE B N 1
ATOM 1662 C CA . PHE B 1 19 ? -2.432 16.109 -13.078 1 95.19 19 PHE B CA 1
ATOM 1663 C C . PHE B 1 19 ? -2.938 16.219 -11.648 1 95.19 19 PHE B C 1
ATOM 1665 O O . PHE B 1 19 ? -4.023 16.75 -11.406 1 95.19 19 PHE B O 1
ATOM 1672 N N . ILE B 1 20 ? -2.158 15.742 -10.719 1 94.06 20 ILE B N 1
ATOM 1673 C CA . ILE B 1 20 ? -2.617 15.758 -9.336 1 94.06 20 ILE B CA 1
ATOM 1674 C C . ILE B 1 20 ? -2.316 17.125 -8.711 1 94.06 20 ILE B C 1
ATOM 1676 O O . ILE B 1 20 ? -2.6 17.344 -7.527 1 94.06 20 ILE B O 1
ATOM 1680 N N . GLY B 1 21 ? -1.685 18.047 -9.43 1 91.62 21 GLY B N 1
ATOM 1681 C CA . GLY B 1 21 ? -1.488 19.406 -8.969 1 91.62 21 GLY B CA 1
ATOM 1682 C C . GLY B 1 21 ? -0.075 19.672 -8.492 1 91.62 21 GLY B C 1
ATOM 1683 O O . GLY B 1 21 ? 0.174 20.672 -7.809 1 91.62 21 GLY B O 1
ATOM 1684 N N . GLU B 1 22 ? 0.871 18.812 -8.852 1 93.25 22 GLU B N 1
ATOM 1685 C CA . GLU B 1 22 ? 2.254 18.969 -8.414 1 93.25 22 GLU B CA 1
ATOM 1686 C C . GLU B 1 22 ? 3.104 19.625 -9.508 1 93.25 22 GLU B C 1
ATOM 1688 O O . GLU B 1 22 ? 2.711 19.641 -10.672 1 93.25 22 GLU B O 1
ATOM 1693 N N . ASP B 1 23 ? 4.164 20.172 -8.992 1 93.19 23 ASP B N 1
ATOM 1694 C CA . ASP B 1 23 ? 5.203 20.672 -9.883 1 93.19 23 ASP B CA 1
ATOM 1695 C C . ASP B 1 23 ? 6.367 19.703 -9.984 1 93.19 23 ASP B C 1
ATOM 1697 O O . ASP B 1 23 ? 7.203 19.625 -9.078 1 93.19 23 ASP B O 1
ATOM 1701 N N . PRO B 1 24 ? 6.387 19.031 -11.094 1 94 24 PRO B N 1
ATOM 1702 C CA . PRO B 1 24 ? 7.441 18.016 -11.219 1 94 24 PRO B CA 1
ATOM 1703 C C . PRO B 1 24 ? 8.844 18.625 -11.188 1 94 24 PRO B C 1
ATOM 1705 O O . PRO B 1 24 ? 9.828 17.891 -11.023 1 94 24 PRO B O 1
ATOM 1708 N N . SER B 1 25 ? 8.945 19.906 -11.328 1 92.81 25 SER B N 1
ATOM 1709 C CA . SER B 1 25 ? 10.258 20.531 -11.391 1 92.81 25 SER B CA 1
ATOM 1710 C C . SER B 1 25 ? 10.734 20.953 -10 1 92.81 25 SER B C 1
ATOM 1712 O O . SER B 1 25 ? 11.875 21.391 -9.836 1 92.81 25 SER B O 1
ATOM 1714 N N . ARG B 1 26 ? 9.906 20.734 -9.008 1 91.38 26 ARG B N 1
ATOM 1715 C CA . ARG B 1 26 ? 10.367 21.078 -7.668 1 91.38 26 ARG B CA 1
ATOM 1716 C C . ARG B 1 26 ? 11.391 20.062 -7.168 1 91.38 26 ARG B C 1
ATOM 1718 O O . ARG B 1 26 ? 11.414 18.922 -7.617 1 91.38 26 ARG B O 1
ATOM 1725 N N . GLU B 1 27 ? 12.234 20.406 -6.234 1 89.25 27 GLU B N 1
ATOM 1726 C CA . GLU B 1 27 ? 13.375 19.641 -5.75 1 89.25 27 GLU B CA 1
ATOM 1727 C C . GLU B 1 27 ? 12.945 18.25 -5.281 1 89.25 27 GLU B C 1
ATOM 1729 O O . GLU B 1 27 ? 13.555 17.25 -5.656 1 89.25 27 GLU B O 1
ATOM 1734 N N . GLY B 1 28 ? 11.938 18.062 -4.656 1 87.81 28 GLY B N 1
ATOM 1735 C CA . GLY B 1 28 ? 11.492 16.781 -4.105 1 87.81 28 GLY B CA 1
ATOM 1736 C C . GLY B 1 28 ? 10.961 15.836 -5.16 1 87.81 28 GLY B C 1
ATOM 1737 O O . GLY B 1 28 ? 10.906 14.625 -4.945 1 87.81 28 GLY B O 1
ATOM 1738 N N . LEU B 1 29 ? 10.664 16.359 -6.367 1 93.88 29 LEU B N 1
ATOM 1739 C CA . LEU B 1 29 ? 9.992 15.539 -7.371 1 93.88 29 LEU B CA 1
ATOM 1740 C C . LEU B 1 29 ? 10.852 15.398 -8.617 1 93.88 29 LEU B C 1
ATOM 1742 O O . LEU B 1 29 ? 10.523 14.617 -9.516 1 93.88 29 LEU B O 1
ATOM 1746 N N . LEU B 1 30 ? 11.992 16.047 -8.602 1 94.19 30 LEU B N 1
ATOM 1747 C CA . LEU B 1 30 ? 12.836 16.078 -9.789 1 94.19 30 LEU B CA 1
ATOM 1748 C C . LEU B 1 30 ? 13.219 14.672 -10.219 1 94.19 30 LEU B C 1
ATOM 1750 O O . LEU B 1 30 ? 13.195 14.352 -11.414 1 94.19 30 LEU B O 1
ATOM 1754 N N . LYS B 1 31 ? 13.562 13.875 -9.305 1 95.62 31 LYS B N 1
ATOM 1755 C CA . LYS B 1 31 ? 14.039 12.531 -9.617 1 95.62 31 LYS B CA 1
ATOM 1756 C C . LYS B 1 31 ? 12.922 11.508 -9.469 1 95.62 31 LYS B C 1
ATOM 1758 O O . LYS B 1 31 ? 13.141 10.305 -9.664 1 95.62 31 LYS B O 1
ATOM 1763 N N . THR B 1 32 ? 11.734 11.969 -9.164 1 95.56 32 THR B N 1
ATOM 1764 C CA . THR B 1 32 ? 10.617 11.062 -8.883 1 95.56 32 THR B CA 1
ATOM 1765 C C . THR B 1 32 ? 10.281 10.227 -10.109 1 95.56 32 THR B C 1
ATOM 1767 O O . THR B 1 32 ? 10.109 9.008 -10.008 1 95.56 32 THR B O 1
ATOM 1770 N N . PRO B 1 33 ? 10.211 10.836 -11.312 1 96.81 33 PRO B N 1
ATOM 1771 C CA . PRO B 1 33 ? 9.891 10 -12.469 1 96.81 33 PRO B CA 1
ATOM 1772 C C . PRO B 1 33 ? 10.875 8.844 -12.648 1 96.81 33 PRO B C 1
ATOM 1774 O O . PRO B 1 33 ? 10.461 7.711 -12.906 1 96.81 33 PRO B O 1
ATOM 1777 N N . ASP B 1 34 ? 12.125 9.125 -12.438 1 96.44 34 ASP B N 1
ATOM 1778 C CA . ASP B 1 34 ? 13.141 8.086 -12.547 1 96.44 34 ASP B CA 1
ATOM 1779 C C . ASP B 1 34 ? 12.961 7.023 -11.469 1 96.44 34 ASP B C 1
ATOM 1781 O O . ASP B 1 34 ? 13.031 5.824 -11.75 1 96.44 34 ASP B O 1
ATOM 1785 N N . ARG B 1 35 ? 12.75 7.418 -10.305 1 95 35 ARG B N 1
ATOM 1786 C CA . ARG B 1 35 ? 12.586 6.508 -9.172 1 95 35 ARG B CA 1
ATOM 1787 C C . ARG B 1 35 ? 11.352 5.633 -9.344 1 95 35 ARG B C 1
ATOM 1789 O O . ARG B 1 35 ? 11.375 4.445 -9.016 1 95 35 ARG B O 1
ATOM 1796 N N . VAL B 1 36 ? 10.289 6.223 -9.844 1 95.81 36 VAL B N 1
ATOM 1797 C CA . VAL B 1 36 ? 9.055 5.477 -10.078 1 95.81 36 VAL B CA 1
ATOM 1798 C C . VAL B 1 36 ? 9.297 4.398 -11.133 1 95.81 36 VAL B C 1
ATOM 1800 O O . VAL B 1 36 ? 8.953 3.232 -10.93 1 95.81 36 VAL B O 1
ATOM 1803 N N . ILE B 1 37 ? 9.922 4.734 -12.195 1 95.56 37 ILE B N 1
ATOM 1804 C CA . ILE B 1 37 ? 10.156 3.801 -13.289 1 95.56 37 ILE B CA 1
ATOM 1805 C C . ILE B 1 37 ? 11.109 2.697 -12.836 1 95.56 37 ILE B C 1
ATOM 1807 O O . ILE B 1 37 ? 10.93 1.53 -13.195 1 95.56 37 ILE B O 1
ATOM 1811 N N . ASN B 1 38 ? 12.094 3.074 -12.062 1 94.5 38 ASN B N 1
ATOM 1812 C CA . ASN B 1 38 ? 12.977 2.062 -11.484 1 94.5 38 ASN B CA 1
ATOM 1813 C C . ASN B 1 38 ? 12.219 1.108 -10.57 1 94.5 38 ASN B C 1
ATOM 1815 O O . ASN B 1 38 ? 12.438 -0.103 -10.609 1 94.5 38 ASN B O 1
ATOM 1819 N N . SER B 1 39 ? 11.383 1.677 -9.812 1 93.62 39 SER B N 1
ATOM 1820 C CA . SER B 1 39 ? 10.586 0.855 -8.914 1 93.62 39 SER B CA 1
ATOM 1821 C C . SER B 1 39 ? 9.688 -0.104 -9.688 1 93.62 39 SER B C 1
ATOM 1823 O O . SER B 1 39 ? 9.508 -1.254 -9.289 1 93.62 39 SER B O 1
ATOM 1825 N N . TYR B 1 40 ? 9.117 0.372 -10.773 1 93.88 40 TYR B N 1
ATOM 1826 C CA . TYR B 1 40 ? 8.242 -0.457 -11.602 1 93.88 40 TYR B CA 1
ATOM 1827 C C . TYR B 1 40 ? 9 -1.658 -12.156 1 93.88 40 TYR B C 1
ATOM 1829 O O . TYR B 1 40 ? 8.453 -2.758 -12.25 1 93.88 40 TYR B O 1
ATOM 1837 N N . ALA B 1 41 ? 10.25 -1.442 -12.5 1 90.94 41 ALA B N 1
ATOM 1838 C CA . ALA B 1 41 ? 11.07 -2.531 -13.023 1 90.94 41 ALA B CA 1
ATOM 1839 C C . ALA B 1 41 ? 11.227 -3.646 -11.992 1 90.94 41 ALA B C 1
ATOM 1841 O O . ALA B 1 41 ? 11.273 -4.828 -12.352 1 90.94 41 ALA B O 1
ATOM 1842 N N . GLU B 1 42 ? 11.211 -3.246 -10.773 1 91.19 42 GLU B N 1
ATOM 1843 C CA . GLU B 1 42 ? 11.352 -4.219 -9.695 1 91.19 42 GLU B CA 1
ATOM 1844 C C . GLU B 1 42 ? 10 -4.828 -9.328 1 91.19 42 GLU B C 1
ATOM 1846 O O . GLU B 1 42 ? 9.859 -6.051 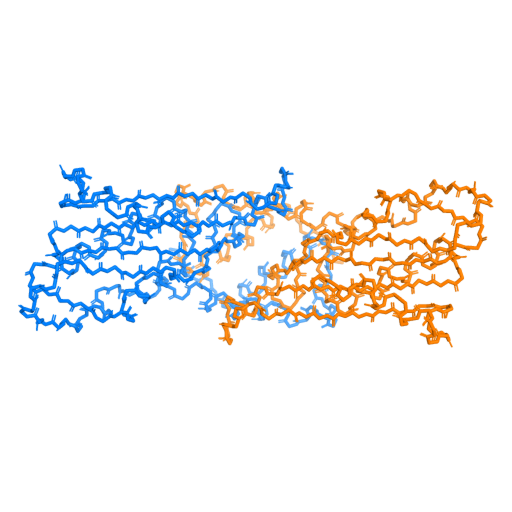-9.258 1 91.19 42 GLU B O 1
ATOM 1851 N N . ILE B 1 43 ? 9.055 -4.008 -9.172 1 92.94 43 ILE B N 1
ATOM 1852 C CA . ILE B 1 43 ? 7.727 -4.379 -8.688 1 92.94 43 ILE B CA 1
ATOM 1853 C C . ILE B 1 43 ? 7.062 -5.312 -9.695 1 92.94 43 ILE B C 1
ATOM 1855 O O . ILE B 1 43 ? 6.391 -6.273 -9.312 1 92.94 43 ILE B O 1
ATOM 1859 N N . PHE B 1 44 ? 7.262 -5.082 -10.977 1 95.44 44 PHE B N 1
ATOM 1860 C CA . PHE B 1 44 ? 6.574 -5.848 -12.008 1 95.44 44 PHE B CA 1
ATOM 1861 C C . PHE B 1 44 ? 7.547 -6.754 -12.75 1 95.44 44 PHE B C 1
ATOM 1863 O O . PHE B 1 44 ? 7.363 -7.031 -13.938 1 95.44 44 PHE B O 1
ATOM 1870 N N . SER B 1 45 ? 8.539 -7.219 -12.094 1 93.31 45 SER B N 1
ATOM 1871 C CA . SER B 1 45 ? 9.586 -8.055 -12.672 1 93.31 45 SER B CA 1
ATOM 1872 C C . SER B 1 45 ? 9.062 -9.445 -13.008 1 93.31 45 SER B C 1
ATOM 1874 O O . SER B 1 45 ? 9.695 -10.188 -13.758 1 93.31 45 SER B O 1
ATOM 1876 N N . GLY B 1 46 ? 7.895 -9.805 -12.484 1 93.44 46 GLY B N 1
ATOM 1877 C CA . GLY B 1 46 ? 7.328 -11.117 -12.719 1 93.44 46 GLY B CA 1
ATOM 1878 C C . GLY B 1 46 ? 6.93 -11.352 -14.164 1 93.44 46 GLY B C 1
ATOM 1879 O O . GLY B 1 46 ? 6.852 -12.5 -14.609 1 93.44 46 GLY B O 1
ATOM 1880 N N . TYR B 1 47 ? 6.617 -10.32 -14.867 1 92.38 47 TYR B N 1
ATOM 1881 C CA . TYR B 1 47 ? 6.207 -10.445 -16.266 1 92.38 47 TYR B CA 1
ATOM 1882 C C . TYR B 1 47 ? 7.316 -11.062 -17.109 1 92.38 47 TYR B C 1
ATOM 1884 O O . TYR B 1 47 ? 7.047 -11.711 -18.125 1 92.38 47 TYR B O 1
ATOM 1892 N N . GLY B 1 48 ? 8.469 -10.938 -16.75 1 89.25 48 GLY B N 1
ATOM 1893 C CA . GLY B 1 48 ? 9.578 -11.461 -17.531 1 89.25 48 GLY B CA 1
ATOM 1894 C C . GLY B 1 48 ? 10.055 -12.82 -17.062 1 89.25 48 GLY B C 1
ATOM 1895 O O . GLY B 1 48 ? 11.086 -13.312 -17.516 1 89.25 48 GLY B O 1
ATOM 1896 N N . LYS B 1 49 ? 9.359 -13.43 -16.203 1 90.25 49 LYS B N 1
ATOM 1897 C CA . LYS B 1 49 ? 9.812 -14.695 -15.617 1 90.25 49 LYS B CA 1
ATOM 1898 C C . LYS B 1 49 ? 8.867 -15.836 -15.984 1 90.25 49 LYS B C 1
ATOM 1900 O O . LYS B 1 49 ? 7.668 -15.617 -16.172 1 90.25 49 LYS B O 1
ATOM 1905 N N . ASP B 1 50 ? 9.516 -16.953 -16.109 1 89.12 50 ASP B N 1
ATOM 1906 C CA . ASP B 1 50 ? 8.789 -18.188 -16.406 1 89.12 50 ASP B CA 1
ATOM 1907 C C . ASP B 1 50 ? 8.859 -19.156 -15.234 1 89.12 50 ASP B C 1
ATOM 1909 O O . ASP B 1 50 ? 9.945 -19.516 -14.781 1 89.12 50 ASP B O 1
ATOM 1913 N N . VAL B 1 51 ? 7.68 -19.562 -14.789 1 87.19 51 VAL B N 1
ATOM 1914 C CA . VAL B 1 51 ? 7.594 -20.453 -13.633 1 87.19 51 VAL B CA 1
ATOM 1915 C C . VAL B 1 51 ? 8.32 -21.766 -13.93 1 87.19 51 VAL B C 1
ATOM 1917 O O . VAL B 1 51 ? 9 -22.312 -13.062 1 87.19 51 VAL B O 1
ATOM 1920 N N . ALA B 1 52 ? 8.219 -22.25 -15.164 1 85.75 52 ALA B N 1
ATOM 1921 C CA . ALA B 1 52 ? 8.828 -23.531 -15.547 1 85.75 52 ALA B CA 1
ATOM 1922 C C . ALA B 1 52 ? 10.344 -23.484 -15.375 1 85.75 52 ALA B C 1
ATOM 1924 O O . ALA B 1 52 ? 10.961 -24.484 -15.016 1 85.75 52 ALA B O 1
ATOM 1925 N N . GLU B 1 53 ? 10.906 -22.312 -15.578 1 84.75 53 GLU B N 1
ATOM 1926 C CA . GLU B 1 53 ? 12.352 -22.156 -15.445 1 84.75 53 GLU B CA 1
ATOM 1927 C C . GLU B 1 53 ? 12.789 -22.25 -13.984 1 84.75 53 GLU B C 1
ATOM 1929 O O . GLU B 1 53 ? 13.891 -22.703 -13.695 1 84.75 53 GLU B O 1
ATOM 1934 N N . ILE B 1 54 ? 11.93 -21.922 -13.148 1 80.44 54 ILE B N 1
ATOM 1935 C CA . ILE B 1 54 ? 12.242 -21.906 -11.727 1 80.44 54 ILE B CA 1
ATOM 1936 C C . ILE B 1 54 ? 12.125 -23.328 -11.156 1 80.44 54 ILE B C 1
ATOM 1938 O O . ILE B 1 54 ? 12.906 -23.719 -10.289 1 80.44 54 ILE B O 1
ATOM 1942 N N . LEU B 1 55 ? 11.219 -24.078 -11.672 1 77.25 55 LEU B N 1
ATOM 1943 C CA . LEU B 1 55 ? 10.93 -25.391 -11.109 1 77.25 55 LEU B CA 1
ATOM 1944 C C . LEU B 1 55 ? 11.75 -26.469 -11.797 1 77.25 55 LEU B C 1
ATOM 1946 O O . LEU B 1 55 ? 11.516 -27.672 -11.586 1 77.25 55 LEU B O 1
ATOM 1950 N N . ASN B 1 56 ? 12.711 -26.141 -12.539 1 74.31 56 ASN B N 1
ATOM 1951 C CA . ASN B 1 56 ? 13.477 -27.141 -13.281 1 74.31 56 ASN B CA 1
ATOM 1952 C C . ASN B 1 56 ? 14.312 -28.016 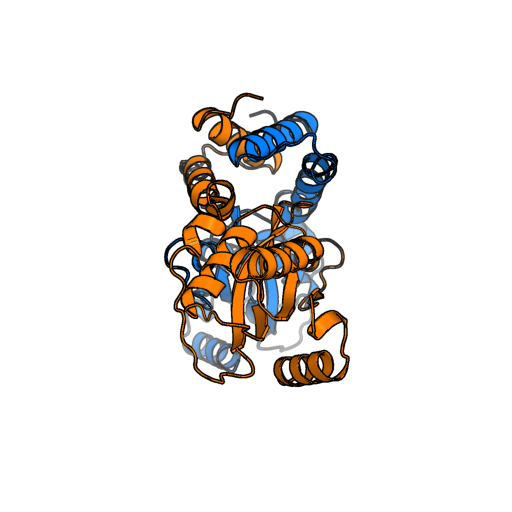-12.359 1 74.31 56 ASN B C 1
ATOM 1954 O O . ASN B 1 56 ? 14.695 -29.125 -12.727 1 74.31 56 ASN B O 1
ATOM 1958 N N . THR B 1 57 ? 14.523 -27.516 -11.141 1 64.94 57 THR B N 1
ATOM 1959 C CA . THR B 1 57 ? 15.258 -28.422 -10.258 1 64.94 57 THR B CA 1
ATOM 1960 C C . THR B 1 57 ? 14.305 -29.188 -9.352 1 64.94 57 THR B C 1
ATOM 1962 O O . THR B 1 57 ? 13.633 -28.594 -8.508 1 64.94 57 THR B O 1
ATOM 1965 N N . LYS B 1 58 ? 13.922 -30.266 -9.812 1 65.5 58 LYS B N 1
ATOM 1966 C CA . LYS B 1 58 ? 13.055 -31.156 -9.047 1 65.5 58 LYS B CA 1
ATOM 1967 C C . LYS B 1 58 ? 13.875 -32.188 -8.297 1 65.5 58 LYS B C 1
ATOM 1969 O O . LYS B 1 58 ? 14.93 -32.625 -8.766 1 65.5 58 LYS B O 1
ATOM 1974 N N . PHE B 1 59 ? 13.562 -32.125 -6.988 1 63.06 59 PHE B N 1
ATOM 1975 C CA . PHE B 1 59 ? 14.141 -33.219 -6.207 1 63.06 59 PHE B CA 1
ATOM 1976 C C . PHE B 1 59 ? 13.172 -34.406 -6.113 1 63.06 59 PHE B C 1
ATOM 1978 O O . PHE B 1 59 ? 11.969 -34.219 -5.934 1 63.06 59 PHE B O 1
ATOM 1985 N N . TYR B 1 60 ? 13.633 -35.438 -6.668 1 59.84 60 TYR B N 1
ATOM 1986 C CA . TYR B 1 60 ? 12.875 -36.656 -6.531 1 59.84 60 TYR B CA 1
ATOM 1987 C C . TYR B 1 60 ? 13.164 -37.344 -5.191 1 59.84 60 TYR B C 1
ATOM 1989 O O . TYR B 1 60 ? 14.32 -37.5 -4.805 1 59.84 60 TYR B O 1
ATOM 1997 N N . GLU B 1 61 ? 12.523 -36.812 -4.191 1 55.75 61 GLU B N 1
ATOM 1998 C CA . GLU B 1 61 ? 12.742 -37.656 -3.014 1 55.75 61 GLU B CA 1
ATOM 1999 C C . GLU B 1 61 ? 11.555 -38.562 -2.771 1 55.75 61 GLU B C 1
ATOM 2001 O O . GLU B 1 61 ? 10.406 -38.156 -2.883 1 55.75 61 GLU B O 1
ATOM 2006 N N . THR B 1 62 ? 11.828 -39.875 -2.934 1 51.03 62 THR B N 1
ATOM 2007 C CA . THR B 1 62 ? 10.922 -41 -2.691 1 51.03 62 THR B CA 1
ATOM 2008 C C . THR B 1 62 ? 10.297 -40.906 -1.304 1 51.03 62 THR B C 1
ATOM 2010 O O . THR B 1 62 ? 9.688 -41.844 -0.821 1 51.03 62 THR B O 1
ATOM 2013 N N . CYS B 1 63 ? 10.586 -39.844 -0.542 1 50.59 63 CYS B N 1
ATOM 2014 C CA . CYS B 1 63 ? 10.117 -40.062 0.821 1 50.59 63 CYS B CA 1
ATOM 2015 C C . CYS B 1 63 ? 8.602 -39.906 0.911 1 50.59 63 CYS B C 1
ATOM 2017 O O . CYS B 1 63 ? 8 -39.188 0.105 1 50.59 63 CYS B O 1
ATOM 2019 N N . ASN B 1 64 ? 7.938 -40.875 1.547 1 51.19 64 ASN B N 1
ATOM 2020 C CA . ASN B 1 64 ? 6.547 -40.969 1.982 1 51.19 64 ASN B CA 1
ATOM 2021 C C . ASN B 1 64 ? 6.07 -39.656 2.605 1 51.19 64 ASN B C 1
ATOM 2023 O O . ASN B 1 64 ? 5.852 -39.594 3.814 1 51.19 64 ASN B O 1
ATOM 2027 N N . PHE B 1 65 ? 6.668 -38.594 2.055 1 54 65 PHE B N 1
ATOM 2028 C CA . PHE B 1 65 ? 6.176 -37.375 2.68 1 54 65 PHE B CA 1
ATOM 2029 C C . PHE B 1 65 ? 4.762 -37.062 2.215 1 54 65 PHE B C 1
ATOM 2031 O O . PHE B 1 65 ? 4.457 -37.156 1.024 1 54 65 PHE B O 1
ATOM 2038 N N . ARG B 1 66 ? 3.789 -37.219 3.088 1 58.94 66 ARG B N 1
ATOM 2039 C CA . ARG B 1 66 ? 2.357 -37.125 2.824 1 58.94 66 ARG B CA 1
ATOM 2040 C C . ARG B 1 66 ? 1.994 -35.719 2.352 1 58.94 66 ARG B C 1
ATOM 2042 O O . ARG B 1 66 ? 1.379 -35.562 1.297 1 58.94 66 ARG B O 1
ATOM 2049 N N . ASP B 1 67 ? 2.178 -34.75 3.137 1 64.31 67 ASP B N 1
ATOM 2050 C CA . ASP B 1 67 ? 1.666 -33.406 2.789 1 64.31 67 ASP B CA 1
ATOM 2051 C C . ASP B 1 67 ? 2.754 -32.344 2.926 1 64.31 67 ASP B C 1
ATOM 2053 O O . ASP B 1 67 ? 3.535 -32.375 3.877 1 64.31 67 ASP B O 1
ATOM 2057 N N . PHE B 1 68 ? 3.088 -31.812 1.821 1 76.94 68 PHE B N 1
ATOM 2058 C CA . PHE B 1 68 ? 3.934 -30.625 1.894 1 76.94 68 PHE B CA 1
ATOM 2059 C C . PHE B 1 68 ? 3.088 -29.359 2.041 1 76.94 68 PHE B C 1
ATOM 2061 O O . PHE B 1 68 ? 2.127 -29.156 1.294 1 76.94 68 PHE B O 1
ATOM 2068 N N . ILE B 1 69 ? 3.316 -28.609 3.205 1 80.25 69 ILE B N 1
ATOM 2069 C CA . ILE B 1 69 ? 2.545 -27.391 3.453 1 80.25 69 ILE B CA 1
ATOM 2070 C C . ILE B 1 69 ? 3.492 -26.234 3.748 1 80.25 69 ILE B C 1
ATOM 2072 O O . ILE B 1 69 ? 4.402 -26.359 4.574 1 80.25 69 ILE B O 1
ATOM 2076 N N . LEU B 1 70 ? 3.484 -25.281 3.01 1 86.81 70 LEU B N 1
ATOM 2077 C CA . LEU B 1 70 ? 4.16 -24.016 3.252 1 86.81 70 LEU B CA 1
ATOM 2078 C C . LEU B 1 70 ? 3.154 -22.922 3.57 1 86.81 70 LEU B C 1
ATOM 2080 O O . LEU B 1 70 ? 2.258 -22.641 2.77 1 86.81 70 LEU B O 1
ATOM 2084 N N . LEU B 1 71 ? 3.346 -22.375 4.84 1 89.69 71 LEU B N 1
ATOM 2085 C CA . LEU B 1 71 ? 2.375 -21.391 5.297 1 89.69 71 LEU B CA 1
ATOM 2086 C C . LEU B 1 71 ? 3.002 -20 5.371 1 89.69 71 LEU B C 1
ATOM 2088 O O . LEU B 1 71 ? 4.223 -19.875 5.484 1 89.69 71 LEU B O 1
ATOM 2092 N N . ASN B 1 72 ? 2.219 -19.031 5.156 1 92 72 ASN B N 1
ATOM 2093 C CA . ASN B 1 72 ? 2.527 -17.641 5.473 1 92 72 ASN B CA 1
ATOM 2094 C C . ASN B 1 72 ? 3.611 -17.078 4.555 1 92 72 ASN B C 1
ATOM 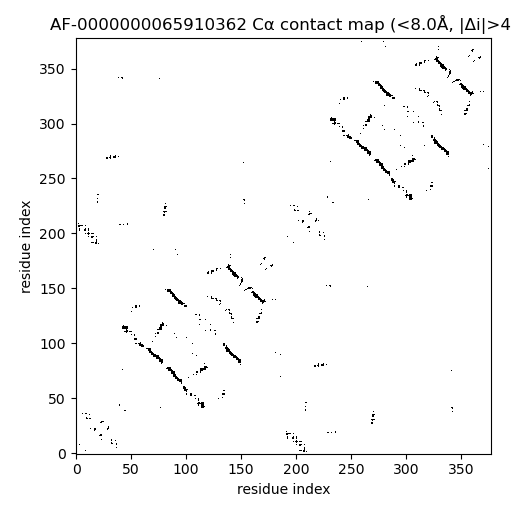2096 O O . ASN B 1 72 ? 4.539 -16.406 5.016 1 92 72 ASN B O 1
ATOM 2100 N N . ILE B 1 73 ? 3.537 -17.438 3.285 1 92.75 73 ILE B N 1
ATOM 2101 C CA . ILE B 1 73 ? 4.41 -16.766 2.318 1 92.75 73 ILE B CA 1
ATOM 2102 C C . ILE B 1 73 ? 3.934 -15.336 2.088 1 92.75 73 ILE B C 1
ATOM 2104 O O . ILE B 1 73 ? 2.869 -15.117 1.505 1 92.75 73 ILE B O 1
ATOM 2108 N N . LYS B 1 74 ? 4.703 -14.453 2.527 1 92.06 74 LYS B N 1
ATOM 2109 C CA . LYS B 1 74 ? 4.324 -13.055 2.373 1 92.06 74 LYS B CA 1
ATOM 2110 C C . LYS B 1 74 ? 4.465 -12.602 0.922 1 92.06 74 LYS B C 1
ATOM 2112 O O . LYS B 1 74 ? 5.383 -13.031 0.219 1 92.06 74 LYS B O 1
ATOM 2117 N N . PHE B 1 75 ? 3.529 -11.773 0.54 1 93.1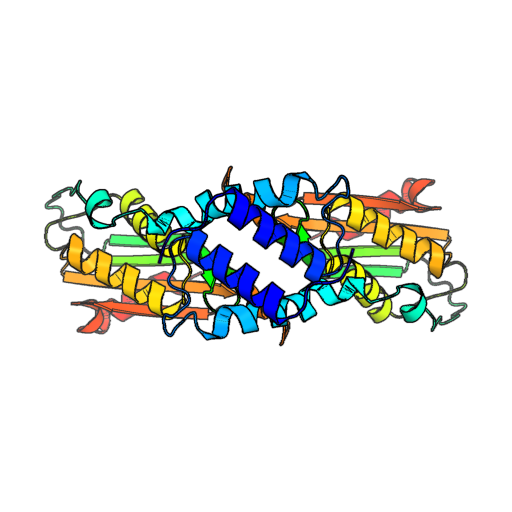9 75 PHE B N 1
ATOM 2118 C CA . PHE B 1 75 ? 3.611 -11.227 -0.809 1 93.19 75 PHE B CA 1
ATOM 2119 C C . PHE B 1 75 ? 3.057 -9.805 -0.851 1 93.19 75 PHE B C 1
ATOM 2121 O O . PHE B 1 75 ? 2.342 -9.383 0.061 1 93.19 75 PHE B O 1
ATOM 2128 N N . THR B 1 76 ? 3.531 -9.055 -1.846 1 92.62 76 THR B N 1
ATOM 2129 C CA . THR B 1 76 ? 2.928 -7.789 -2.25 1 92.62 76 THR B CA 1
ATOM 2130 C C . THR B 1 76 ? 2.645 -7.781 -3.75 1 92.62 76 THR B C 1
ATOM 2132 O O . THR B 1 76 ? 3.475 -8.219 -4.547 1 92.62 76 THR B O 1
ATOM 2135 N N . SER B 1 77 ? 1.489 -7.406 -4.039 1 95.06 77 SER B N 1
ATOM 2136 C CA . SER B 1 77 ? 1.084 -7.301 -5.438 1 95.06 77 SER B CA 1
ATOM 2137 C C . SER B 1 77 ? 0.313 -6.008 -5.688 1 95.06 77 SER B C 1
ATOM 2139 O O . SER B 1 77 ? 0.213 -5.156 -4.805 1 95.06 77 SER B O 1
ATOM 2141 N N . PHE B 1 78 ? -0.032 -5.777 -6.965 1 95.25 78 PHE B N 1
ATOM 2142 C CA . PHE B 1 78 ? -0.797 -4.598 -7.355 1 95.25 78 PHE B CA 1
ATOM 2143 C C . PHE B 1 78 ? -2.051 -4.996 -8.125 1 95.25 78 PHE B C 1
ATOM 2145 O O . PHE B 1 78 ? -1.989 -5.824 -9.039 1 95.25 78 PHE B O 1
ATOM 2152 N N . CYS B 1 79 ? -3.115 -4.5 -7.645 1 94.31 79 CYS B N 1
ATOM 2153 C CA . CYS B 1 79 ? -4.371 -4.816 -8.32 1 94.31 79 CYS B CA 1
ATOM 2154 C C . CYS B 1 79 ? -4.414 -4.199 -9.711 1 94.31 79 CYS B C 1
ATOM 2156 O O . CYS B 1 79 ? -3.961 -3.07 -9.906 1 94.31 79 CYS B O 1
ATOM 2158 N N . GLU B 1 80 ? -5.004 -4.898 -10.633 1 94.06 80 GLU B N 1
ATOM 2159 C CA . GLU B 1 80 ? -5.07 -4.426 -12.016 1 94.06 80 GLU B CA 1
ATOM 2160 C C . GLU B 1 80 ? -6.098 -3.303 -12.156 1 94.06 80 GLU B C 1
ATOM 2162 O O . GLU B 1 80 ? -6.039 -2.523 -13.117 1 94.06 80 GLU B O 1
ATOM 2167 N N . HIS B 1 81 ? -7.004 -3.197 -11.234 1 90.75 81 HIS B N 1
ATOM 2168 C CA . HIS B 1 81 ? -8.102 -2.246 -11.367 1 90.75 81 HIS B CA 1
ATOM 2169 C C . HIS B 1 81 ? -7.648 -0.831 -11.023 1 90.75 81 HIS B C 1
ATOM 2171 O O . HIS B 1 81 ? -7.996 0.123 -11.727 1 90.75 81 HIS B O 1
ATOM 2177 N N . HIS B 1 82 ? -6.875 -0.673 -9.969 1 91.75 82 HIS B N 1
ATOM 2178 C CA . HIS B 1 82 ? -6.535 0.661 -9.492 1 91.75 82 HIS B CA 1
ATOM 2179 C C . HIS B 1 82 ? -5.023 0.867 -9.461 1 91.75 82 HIS B C 1
ATOM 2181 O O . HIS B 1 82 ? -4.547 1.97 -9.18 1 91.75 82 HIS B O 1
ATOM 2187 N N . ILE B 1 83 ? -4.215 -0.154 -9.727 1 94.38 83 ILE B N 1
ATOM 2188 C CA . ILE B 1 83 ? -2.76 -0.145 -9.625 1 94.38 83 ILE B CA 1
ATOM 2189 C C . ILE B 1 83 ? -2.342 0.312 -8.227 1 94.38 83 ILE B C 1
ATOM 2191 O O . ILE B 1 83 ? -1.466 1.168 -8.086 1 94.38 83 ILE B O 1
ATOM 2195 N N . LEU B 1 84 ? -3.055 -0.194 -7.238 1 93 84 LEU B N 1
ATOM 2196 C CA . LEU B 1 84 ? -2.721 -0.021 -5.828 1 93 84 LEU B CA 1
ATOM 2197 C C . LEU B 1 84 ? -2.309 -1.349 -5.203 1 93 84 LEU B C 1
ATOM 2199 O O . LEU B 1 84 ? -2.768 -2.41 -5.629 1 93 84 LEU B O 1
ATOM 2203 N N . PRO B 1 85 ? -1.463 -1.246 -4.238 1 92.75 85 PRO B N 1
ATOM 2204 C CA . PRO B 1 85 ? -0.926 -2.492 -3.686 1 92.75 85 PRO B CA 1
ATOM 2205 C C . PRO B 1 85 ? -1.952 -3.26 -2.855 1 92.75 85 PRO B C 1
ATOM 2207 O O . PRO B 1 85 ? -2.895 -2.664 -2.326 1 92.75 85 PRO B O 1
ATOM 2210 N N . PHE B 1 86 ? -1.872 -4.512 -2.85 1 92.19 86 PHE B N 1
ATOM 2211 C CA . PHE B 1 86 ? -2.443 -5.398 -1.845 1 92.19 86 PHE B CA 1
ATOM 2212 C C . PHE B 1 86 ? -1.408 -6.41 -1.366 1 92.19 86 PHE B C 1
ATOM 2214 O O . PHE B 1 86 ? -0.483 -6.758 -2.104 1 92.19 86 PHE B O 1
ATOM 2221 N N . ASN B 1 87 ? -1.514 -6.711 -0.176 1 91.5 87 ASN B N 1
ATOM 2222 C CA . ASN B 1 87 ? -0.497 -7.578 0.411 1 91.5 87 ASN B CA 1
ATOM 2223 C C . ASN B 1 87 ? -1.096 -8.523 1.447 1 91.5 87 ASN B C 1
ATOM 2225 O O . ASN B 1 87 ? -2.182 -8.266 1.971 1 91.5 87 ASN B O 1
ATOM 2229 N N . GLY B 1 88 ? -0.362 -9.625 1.702 1 92.62 88 GLY B N 1
ATOM 2230 C CA . GLY B 1 88 ? -0.809 -10.656 2.629 1 92.62 88 GLY B CA 1
ATOM 2231 C C . GLY B 1 88 ? 0.06 -11.898 2.605 1 92.62 88 GLY B C 1
ATOM 2232 O O . GLY B 1 88 ? 1.289 -11.805 2.582 1 92.62 88 GLY B O 1
ATOM 2233 N N . THR B 1 89 ? -0.653 -12.969 2.719 1 95.5 89 THR B N 1
ATOM 2234 C CA . THR B 1 89 ? 0.084 -14.227 2.787 1 95.5 89 THR B CA 1
ATOM 2235 C C . THR B 1 89 ? -0.524 -15.266 1.845 1 95.5 89 THR B C 1
ATOM 2237 O O . THR B 1 89 ? -1.715 -15.203 1.53 1 95.5 89 THR B O 1
ATOM 2240 N N . VAL B 1 90 ? 0.319 -16.141 1.4 1 96.5 90 VAL B N 1
ATOM 2241 C CA . VAL B 1 90 ? -0.073 -17.312 0.606 1 96.5 90 VAL B CA 1
ATOM 2242 C C . VAL B 1 90 ? 0.263 -18.594 1.363 1 96.5 90 VAL B C 1
ATOM 2244 O O . VAL B 1 90 ? 1.37 -18.734 1.887 1 96.5 90 VAL B O 1
ATOM 2247 N N . ASP B 1 91 ? -0.719 -19.469 1.482 1 95.25 91 ASP B N 1
ATOM 2248 C CA . ASP B 1 91 ? -0.523 -20.828 1.957 1 95.25 91 ASP B CA 1
ATOM 2249 C C . ASP B 1 91 ? -0.615 -21.828 0.807 1 95.25 91 ASP B C 1
ATOM 2251 O O . ASP B 1 91 ? -1.553 -21.781 0.008 1 95.25 91 ASP B O 1
ATOM 2255 N N . ILE B 1 92 ? 0.348 -22.688 0.689 1 94.62 92 ILE B N 1
ATOM 2256 C CA . ILE B 1 92 ? 0.369 -23.703 -0.363 1 94.62 92 ILE B CA 1
ATOM 2257 C C . ILE B 1 92 ? 0.552 -25.094 0.254 1 94.62 92 ILE B C 1
ATOM 2259 O O . ILE B 1 92 ? 1.419 -25.281 1.109 1 94.62 92 ILE B O 1
ATOM 2263 N N . ALA B 1 93 ? -0.295 -25.969 -0.158 1 92.5 93 ALA B N 1
ATOM 2264 C CA . ALA B 1 93 ? -0.125 -27.391 0.157 1 92.5 93 ALA B CA 1
ATOM 2265 C C . ALA B 1 93 ? -0.201 -28.234 -1.104 1 92.5 93 ALA B C 1
ATOM 2267 O O . ALA B 1 93 ? -0.938 -27.922 -2.037 1 92.5 93 ALA B O 1
ATOM 2268 N N . TYR B 1 94 ? 0.597 -29.234 -1.147 1 90.88 94 TYR B N 1
ATOM 2269 C CA . TYR B 1 94 ? 0.446 -30.219 -2.211 1 90.88 94 TYR B CA 1
ATOM 2270 C C . TYR B 1 94 ? 0.867 -31.609 -1.734 1 90.88 94 TYR B C 1
ATOM 2272 O O . TYR B 1 94 ? 1.628 -31.734 -0.772 1 90.88 94 TYR B O 1
ATOM 2280 N N . VAL B 1 95 ? 0.243 -32.594 -2.27 1 88.75 95 VAL B N 1
ATOM 2281 C CA . VAL B 1 95 ? 0.573 -34 -2.01 1 88.75 95 VAL B CA 1
ATOM 2282 C C . VAL B 1 95 ? 1.432 -34.531 -3.148 1 88.75 95 VAL B C 1
ATOM 2284 O O . VAL B 1 95 ? 0.942 -34.75 -4.262 1 88.75 95 VAL B O 1
ATOM 2287 N N . PRO B 1 96 ? 2.701 -34.781 -2.771 1 87.81 96 PRO B N 1
ATOM 2288 C CA . PRO B 1 96 ? 3.594 -35.219 -3.844 1 87.81 96 PRO B CA 1
ATOM 2289 C C . PRO B 1 96 ? 3.225 -36.594 -4.379 1 87.81 96 PRO B C 1
ATOM 2291 O O . PRO B 1 96 ? 2.729 -37.438 -3.631 1 87.81 96 PRO B O 1
ATOM 2294 N N . ASP B 1 97 ? 3.342 -36.812 -5.617 1 83.19 97 ASP B N 1
ATOM 2295 C CA . ASP B 1 97 ? 3.33 -38.156 -6.176 1 83.19 97 ASP B CA 1
ATOM 2296 C C . ASP B 1 97 ? 4.734 -38.75 -6.188 1 83.19 97 ASP B C 1
ATOM 2298 O O . ASP B 1 97 ? 4.973 -39.781 -5.562 1 83.19 97 ASP B O 1
ATOM 2302 N N . ASN B 1 98 ? 5.723 -38.125 -6.699 1 74.94 98 ASN B N 1
ATOM 2303 C CA . ASN B 1 98 ? 7.086 -38.625 -6.738 1 74.94 98 ASN B CA 1
ATOM 2304 C C . ASN B 1 98 ? 8.117 -37.5 -6.578 1 74.94 98 ASN B C 1
ATOM 2306 O O . ASN B 1 98 ? 9.305 -37.781 -6.414 1 74.94 98 ASN B O 1
ATOM 2310 N N . CYS B 1 99 ? 7.594 -36.281 -6.637 1 72.06 99 CYS B N 1
ATOM 2311 C CA . CYS B 1 99 ? 8.523 -35.156 -6.684 1 72.06 99 CYS B CA 1
ATOM 2312 C C . CYS B 1 99 ? 8.242 -34.156 -5.57 1 72.06 99 CYS B C 1
ATOM 2314 O O . CYS B 1 99 ? 7.082 -33.875 -5.273 1 72.06 99 CYS B O 1
ATOM 2316 N N . ILE B 1 100 ? 9.328 -33.75 -4.871 1 74.5 100 ILE B N 1
ATOM 2317 C CA . ILE B 1 100 ? 9.211 -32.656 -3.893 1 74.5 100 ILE B CA 1
ATOM 2318 C C . ILE B 1 100 ? 10.07 -31.484 -4.328 1 74.5 100 ILE B C 1
ATOM 2320 O O . ILE B 1 100 ? 11.078 -31.656 -5.02 1 74.5 100 ILE B O 1
ATOM 2324 N N . VAL B 1 101 ? 9.625 -30.312 -4.082 1 78.44 101 VAL B N 1
ATOM 2325 C CA . VAL B 1 101 ? 10.391 -29.125 -4.434 1 78.44 101 VAL B CA 1
ATOM 2326 C C . VAL B 1 101 ? 10.836 -28.406 -3.166 1 78.44 101 VAL B C 1
ATOM 2328 O O . VAL B 1 101 ? 10.234 -28.578 -2.102 1 78.44 101 VAL B O 1
ATOM 2331 N N . GLY B 1 102 ? 11.938 -27.672 -3.281 1 75.75 102 GLY B N 1
ATOM 2332 C CA . GLY B 1 102 ? 12.391 -26.844 -2.182 1 75.75 102 GLY B CA 1
ATOM 2333 C C . GLY B 1 102 ? 11.406 -25.75 -1.816 1 75.75 102 GLY B C 1
ATOM 2334 O O . GLY B 1 102 ? 10.688 -25.234 -2.68 1 75.75 102 GLY B O 1
ATOM 2335 N N . ILE B 1 103 ? 11.344 -25.453 -0.593 1 77.38 103 ILE B N 1
ATOM 2336 C CA . ILE B 1 103 ? 10.477 -24.422 -0.039 1 77.38 103 ILE B CA 1
ATOM 2337 C C . ILE B 1 103 ? 10.703 -23.109 -0.778 1 77.38 103 ILE B C 1
ATOM 2339 O O . ILE B 1 103 ? 9.742 -22.406 -1.123 1 77.38 103 ILE B O 1
ATOM 2343 N N . SER B 1 104 ? 11.844 -22.797 -1.156 1 84.88 104 SER B N 1
ATOM 2344 C CA . SER B 1 104 ? 12.203 -21.531 -1.778 1 84.88 104 SER B CA 1
ATOM 2345 C C . SER B 1 104 ? 11.617 -21.406 -3.182 1 84.88 104 SER B C 1
ATOM 2347 O O . SER B 1 104 ? 11.312 -20.312 -3.645 1 84.88 104 SER B O 1
ATOM 2349 N N . LYS B 1 105 ? 11.453 -22.516 -3.781 1 86.94 105 LYS B N 1
ATOM 2350 C CA . LYS B 1 105 ? 10.906 -22.5 -5.133 1 86.94 105 LYS B CA 1
ATOM 2351 C C . LYS B 1 105 ? 9.422 -22.125 -5.121 1 86.94 105 LYS B C 1
ATOM 2353 O O . LYS B 1 105 ? 8.938 -21.453 -6.027 1 86.94 105 LYS B O 1
ATOM 2358 N N . LEU B 1 106 ? 8.727 -22.641 -4.121 1 88.75 106 LEU B N 1
ATOM 2359 C CA . LEU B 1 106 ? 7.32 -22.266 -3.99 1 88.75 106 LEU B CA 1
ATOM 2360 C C . LEU B 1 106 ? 7.18 -20.766 -3.758 1 88.75 106 LEU B C 1
ATOM 2362 O O . LEU B 1 106 ? 6.305 -20.125 -4.34 1 88.75 106 LEU B O 1
ATOM 2366 N N . ALA B 1 107 ? 8.047 -20.25 -2.916 1 91.31 107 ALA B N 1
ATOM 2367 C CA . ALA B 1 107 ? 8.047 -18.812 -2.67 1 91.31 107 ALA B CA 1
ATOM 2368 C C . ALA B 1 107 ? 8.344 -18.031 -3.949 1 91.31 107 ALA B C 1
ATOM 2370 O O . ALA B 1 107 ? 7.754 -16.984 -4.191 1 91.31 107 ALA B O 1
ATOM 2371 N N . ARG B 1 108 ? 9.18 -18.547 -4.73 1 91.38 108 ARG B N 1
ATOM 2372 C CA . ARG B 1 108 ? 9.531 -17.906 -5.988 1 91.38 108 ARG B CA 1
ATOM 2373 C C . ARG B 1 108 ? 8.352 -17.891 -6.949 1 91.38 108 ARG B C 1
ATOM 2375 O O . ARG B 1 108 ? 8.133 -16.906 -7.668 1 91.38 108 ARG B O 1
ATOM 2382 N N . ILE B 1 109 ? 7.617 -19 -6.969 1 93 109 ILE B N 1
ATOM 2383 C CA . ILE B 1 109 ? 6.426 -19.047 -7.812 1 93 109 ILE B CA 1
ATOM 2384 C C . ILE B 1 109 ? 5.441 -17.969 -7.387 1 93 109 ILE B C 1
ATOM 2386 O O . ILE B 1 109 ? 4.902 -17.234 -8.227 1 93 109 ILE B O 1
ATOM 2390 N N . VAL B 1 110 ? 5.242 -17.875 -6.09 1 95.56 110 VAL B N 1
ATOM 2391 C CA . VAL B 1 110 ? 4.352 -16.859 -5.559 1 95.56 110 VAL B CA 1
ATOM 2392 C C . VAL B 1 110 ? 4.832 -15.477 -6.008 1 95.56 110 VAL B C 1
ATOM 2394 O O . VAL B 1 110 ? 4.043 -14.672 -6.508 1 95.56 110 VAL B O 1
ATOM 2397 N N . ASN B 1 111 ? 6.082 -15.211 -5.961 1 93.44 111 ASN B N 1
ATOM 2398 C CA . ASN B 1 111 ? 6.652 -13.906 -6.289 1 93.44 111 ASN B CA 1
ATOM 2399 C C . ASN B 1 111 ? 6.5 -13.586 -7.773 1 93.44 111 ASN B C 1
ATOM 2401 O O . ASN B 1 111 ? 6.273 -12.438 -8.141 1 93.44 111 ASN B O 1
ATOM 2405 N N . ILE B 1 112 ? 6.648 -14.578 -8.539 1 95.38 112 ILE B N 1
ATOM 2406 C CA . ILE B 1 112 ? 6.523 -14.375 -9.984 1 95.38 112 ILE B CA 1
ATOM 2407 C C . ILE B 1 112 ? 5.133 -13.844 -10.312 1 95.38 112 ILE B C 1
ATOM 2409 O O . ILE B 1 112 ? 4.996 -12.867 -11.047 1 95.38 112 ILE B O 1
ATOM 2413 N N . PHE B 1 113 ? 4.172 -14.461 -9.75 1 96.62 113 PHE B N 1
ATOM 2414 C CA . PHE B 1 113 ? 2.811 -14.031 -10.055 1 96.62 113 PHE B CA 1
ATOM 2415 C C . PHE B 1 113 ? 2.471 -12.742 -9.32 1 96.62 113 PHE B C 1
ATOM 2417 O O . PHE B 1 113 ? 1.766 -11.883 -9.852 1 96.62 113 PHE B O 1
ATOM 2424 N N . ALA B 1 114 ? 2.93 -12.625 -8.086 1 96.12 114 ALA B N 1
ATOM 2425 C CA . ALA B 1 114 ? 2.623 -11.445 -7.285 1 96.12 114 ALA B CA 1
ATOM 2426 C C . ALA B 1 114 ? 3.205 -10.188 -7.914 1 96.12 114 ALA B C 1
ATOM 2428 O O . ALA B 1 114 ? 2.648 -9.094 -7.766 1 96.12 114 ALA B O 1
ATOM 2429 N N . ARG B 1 115 ? 4.328 -10.305 -8.625 1 95.12 115 ARG B N 1
ATOM 2430 C CA . ARG B 1 115 ? 5.031 -9.156 -9.188 1 95.12 115 ARG B CA 1
ATOM 2431 C C . ARG B 1 115 ? 4.512 -8.828 -10.586 1 95.12 115 ARG B C 1
ATOM 2433 O O . ARG B 1 115 ? 5.297 -8.555 -11.492 1 95.12 115 ARG B O 1
ATOM 2440 N N . ARG B 1 116 ? 3.215 -9.016 -10.766 1 95.88 116 ARG B N 1
ATOM 2441 C CA . ARG B 1 116 ? 2.391 -8.625 -11.906 1 95.88 116 ARG B CA 1
ATOM 2442 C C . ARG B 1 116 ? 1.153 -7.859 -11.445 1 95.88 116 ARG B C 1
ATOM 2444 O O . ARG B 1 116 ? 0.86 -7.801 -10.25 1 95.88 116 ARG B O 1
ATOM 2451 N N . LEU B 1 117 ? 0.531 -7.129 -12.398 1 96.19 117 LEU B N 1
ATOM 2452 C CA . LEU B 1 117 ? -0.819 -6.688 -12.062 1 96.19 117 LEU B CA 1
ATOM 2453 C C . LEU B 1 117 ? -1.755 -7.879 -11.898 1 96.19 117 LEU B C 1
ATOM 2455 O O . LEU B 1 117 ? -1.768 -8.789 -12.734 1 96.19 117 LEU B O 1
ATOM 2459 N N . GLN B 1 118 ? -2.52 -7.859 -10.797 1 96.44 118 GLN B N 1
ATOM 2460 C CA . GLN B 1 118 ? -3.225 -9.094 -10.453 1 96.44 118 GLN B CA 1
ATOM 2461 C C . GLN B 1 118 ? -4.633 -8.797 -9.945 1 96.44 118 GLN B C 1
ATOM 2463 O O . GLN B 1 118 ? -4.922 -7.68 -9.516 1 96.44 118 GLN B O 1
ATOM 2468 N N . ILE B 1 119 ? -5.492 -9.711 -10.133 1 95.88 119 ILE B N 1
ATOM 2469 C CA . ILE B 1 119 ? -6.691 -9.961 -9.344 1 95.88 119 ILE B CA 1
ATOM 2470 C C . ILE B 1 119 ? -6.457 -11.125 -8.391 1 95.88 119 ILE B C 1
ATOM 2472 O O . ILE B 1 119 ? -5.973 -12.188 -8.805 1 95.88 119 ILE B O 1
ATOM 2476 N N . GLN B 1 120 ? -6.777 -10.922 -7.066 1 95.75 120 GLN B N 1
ATOM 2477 C CA . GLN B 1 120 ? -6.438 -11.938 -6.078 1 95.75 120 GLN B CA 1
ATOM 2478 C C . GLN B 1 120 ? -6.984 -13.305 -6.484 1 95.75 120 GLN B C 1
ATOM 2480 O O . GLN B 1 120 ? -6.293 -14.32 -6.352 1 95.75 120 GLN B O 1
ATOM 2485 N N . GLU B 1 121 ? -8.203 -13.32 -6.992 1 96.44 121 GLU B N 1
ATOM 2486 C CA . GLU B 1 121 ? -8.828 -14.57 -7.43 1 96.44 121 GLU B CA 1
ATOM 2487 C C . GLU B 1 121 ? -8.016 -15.234 -8.539 1 96.44 121 GLU B C 1
ATOM 2489 O O . GLU B 1 121 ? -7.766 -16.438 -8.492 1 96.44 121 GLU B O 1
ATOM 2494 N N . LYS B 1 122 ? -7.617 -14.484 -9.492 1 97.19 122 LYS B N 1
ATOM 2495 C CA . LYS B 1 122 ? -6.84 -15 -10.617 1 97.19 122 LYS B CA 1
ATOM 2496 C C . LYS B 1 122 ? -5.461 -15.469 -10.156 1 97.19 122 LYS B C 1
ATOM 2498 O O . LYS B 1 122 ? -4.988 -16.531 -10.586 1 97.19 122 LYS B O 1
ATOM 2503 N N . MET B 1 123 ? -4.879 -14.672 -9.305 1 97.69 123 MET B N 1
ATOM 2504 C CA . MET B 1 123 ? -3.559 -15.016 -8.789 1 97.69 123 MET B CA 1
ATOM 2505 C C . MET B 1 123 ? -3.594 -16.359 -8.055 1 97.69 123 MET B C 1
ATOM 2507 O O . MET B 1 123 ? -2.678 -17.172 -8.195 1 97.69 123 MET B O 1
ATOM 2511 N N . THR B 1 124 ? -4.664 -16.594 -7.309 1 98.12 124 THR B N 1
ATOM 2512 C CA . THR B 1 124 ? -4.832 -17.844 -6.57 1 98.12 124 THR B CA 1
ATOM 2513 C C . THR B 1 124 ? -4.848 -19.047 -7.52 1 98.12 124 THR B C 1
ATOM 2515 O O . THR B 1 124 ? -4.141 -20.031 -7.297 1 98.12 124 THR B O 1
ATOM 2518 N N . VAL B 1 125 ? -5.547 -18.906 -8.562 1 98.06 125 VAL B N 1
ATOM 2519 C CA . VAL B 1 125 ? -5.668 -19.969 -9.555 1 98.06 125 VAL B CA 1
ATOM 2520 C C . VAL B 1 125 ? -4.332 -20.172 -10.258 1 98.06 125 VAL B C 1
ATOM 2522 O O . VAL B 1 125 ? -3.877 -21.297 -10.438 1 98.06 125 VAL B O 1
ATOM 2525 N N . GLN B 1 126 ? -3.711 -19.062 -10.664 1 97.44 126 GLN B N 1
ATOM 2526 C CA . GLN B 1 126 ? -2.443 -19.109 -11.391 1 97.44 126 GLN B CA 1
ATOM 2527 C C . GLN B 1 126 ? -1.385 -19.859 -10.594 1 97.44 126 GLN B C 1
ATOM 2529 O O . GLN B 1 126 ? -0.672 -20.703 -11.141 1 97.44 126 GLN B O 1
ATOM 2534 N N . ILE B 1 127 ? -1.322 -19.562 -9.32 1 97.12 127 ILE B N 1
ATOM 2535 C CA . ILE B 1 127 ? -0.322 -20.203 -8.477 1 97.12 127 ILE B CA 1
ATOM 2536 C C . ILE B 1 127 ? -0.614 -21.703 -8.375 1 97.12 127 ILE B C 1
ATOM 2538 O O . ILE B 1 127 ? 0.264 -22.531 -8.625 1 97.12 127 ILE B O 1
ATOM 2542 N N . ALA B 1 128 ? -1.852 -22.078 -8.094 1 97.12 128 ALA B N 1
ATOM 2543 C CA . ALA B 1 128 ? -2.234 -23.469 -7.922 1 97.12 128 ALA B CA 1
ATOM 2544 C C . ALA B 1 128 ? -1.994 -24.266 -9.203 1 97.12 128 ALA B C 1
ATOM 2546 O O . ALA B 1 128 ? -1.396 -25.344 -9.172 1 97.12 128 ALA B O 1
ATOM 2547 N N . GLU B 1 129 ? -2.432 -23.703 -10.297 1 97 129 GLU B N 1
ATOM 2548 C CA . GLU B 1 129 ? -2.32 -24.406 -11.57 1 97 129 GLU B CA 1
ATOM 2549 C C . GLU B 1 129 ? -0.862 -24.547 -12 1 97 129 GLU B C 1
ATOM 2551 O O . GLU B 1 129 ? -0.479 -25.547 -12.609 1 97 129 GLU B O 1
ATOM 2556 N N . SER B 1 130 ? -0.15 -23.531 -11.711 1 94.69 130 SER B N 1
ATOM 2557 C CA . SER B 1 130 ? 1.267 -23.594 -12.055 1 94.69 130 SER B CA 1
ATOM 2558 C C . SER B 1 130 ? 1.977 -24.688 -11.281 1 94.69 130 SER B C 1
ATOM 2560 O O . SER B 1 130 ? 2.791 -25.422 -11.844 1 94.69 130 SER B O 1
ATOM 2562 N N . VAL B 1 131 ? 1.706 -24.828 -10.023 1 91.69 131 VAL B N 1
ATOM 2563 C CA . VAL B 1 131 ? 2.293 -25.891 -9.211 1 91.69 131 VAL B CA 1
ATOM 2564 C C . VAL B 1 131 ? 1.826 -27.25 -9.727 1 91.69 131 VAL B C 1
ATOM 2566 O O . VAL B 1 131 ? 2.629 -28.172 -9.883 1 91.69 131 VAL B O 1
ATOM 2569 N N . GLN B 1 132 ? 0.566 -27.328 -10.047 1 93.56 132 GLN B N 1
ATOM 2570 C CA . GLN B 1 132 ? -0.007 -28.578 -10.555 1 93.56 132 GLN B CA 1
ATOM 2571 C C . GLN B 1 132 ? 0.665 -29 -11.859 1 93.56 132 GLN B C 1
ATOM 2573 O O . GLN B 1 132 ? 1.058 -30.156 -12.016 1 93.56 132 GLN B O 1
ATOM 2578 N N . GLU B 1 133 ? 0.776 -28.031 -12.734 1 92.31 133 GLU B N 1
ATOM 2579 C CA . GLU B 1 133 ? 1.274 -28.312 -14.078 1 92.31 133 GLU B CA 1
ATOM 2580 C C . GLU B 1 133 ? 2.754 -28.688 -14.047 1 92.31 133 GLU B C 1
ATOM 2582 O O . GLU B 1 133 ? 3.195 -29.562 -14.805 1 92.31 133 GLU B O 1
ATOM 2587 N N . ASN B 1 134 ? 3.482 -28.078 -13.172 1 88.06 134 ASN B N 1
ATOM 2588 C CA . ASN B 1 134 ? 4.934 -28.234 -13.227 1 88.06 134 ASN B CA 1
ATOM 2589 C C . ASN B 1 134 ? 5.406 -29.375 -12.32 1 88.06 134 ASN B C 1
ATOM 2591 O O . ASN B 1 134 ? 6.371 -30.062 -12.641 1 88.06 134 ASN B O 1
ATOM 2595 N N . LEU B 1 135 ? 4.754 -29.625 -11.203 1 85.81 135 LEU B N 1
ATOM 2596 C CA . LEU B 1 135 ? 5.191 -30.641 -10.258 1 85.81 135 LEU B CA 1
ATOM 2597 C C . LEU B 1 135 ? 4.375 -31.922 -10.422 1 85.81 135 LEU B C 1
ATOM 2599 O O . LEU B 1 135 ? 4.789 -33 -9.977 1 85.81 135 LEU B O 1
ATOM 2603 N N . LYS B 1 136 ? 3.203 -31.828 -10.992 1 89.81 136 LYS B N 1
ATOM 2604 C CA . LYS B 1 136 ? 2.295 -32.938 -11.258 1 89.81 136 LYS B CA 1
ATOM 2605 C C . LYS B 1 136 ? 2.053 -33.781 -9.992 1 89.81 136 LYS B C 1
ATOM 2607 O O . LYS B 1 136 ? 2.18 -35 -10.008 1 89.81 136 LYS B O 1
ATOM 2612 N N . PRO B 1 137 ? 1.713 -33.031 -8.938 1 91.69 137 PRO B N 1
ATOM 2613 C CA . PRO B 1 137 ? 1.355 -33.75 -7.719 1 91.69 137 PRO B CA 1
ATOM 2614 C C . PRO B 1 137 ? -0.03 -34.375 -7.797 1 91.69 137 PRO B C 1
ATOM 2616 O O . PRO B 1 137 ? -0.713 -34.25 -8.82 1 91.69 137 PRO B O 1
ATOM 2619 N N . LEU B 1 138 ? -0.39 -35.094 -6.738 1 92.69 138 LEU B N 1
ATOM 2620 C CA . LEU B 1 138 ? -1.73 -35.656 -6.676 1 92.69 138 LEU B CA 1
ATOM 2621 C C . LEU B 1 138 ? -2.783 -34.562 -6.559 1 92.69 138 LEU B C 1
ATOM 2623 O O . LEU B 1 138 ? -3.941 -34.781 -6.93 1 92.69 138 LEU B O 1
ATOM 2627 N N . GLY B 1 139 ? -2.385 -33.438 -5.984 1 94.5 139 GLY B N 1
ATOM 2628 C CA . GLY B 1 139 ? -3.24 -32.25 -5.844 1 94.5 139 GLY B CA 1
ATOM 2629 C C . GLY B 1 139 ? -2.549 -31.094 -5.172 1 94.5 139 GLY B C 1
ATOM 2630 O O . GLY B 1 139 ? -1.524 -31.266 -4.508 1 94.5 139 GLY B O 1
ATOM 2631 N N . VAL B 1 140 ? -3.098 -29.906 -5.379 1 95.12 140 VAL B N 1
ATOM 2632 C CA . VAL B 1 140 ? -2.564 -28.656 -4.828 1 95.12 140 VAL B CA 1
ATOM 2633 C C . VAL B 1 140 ? -3.689 -27.859 -4.172 1 95.12 140 VAL B C 1
ATOM 2635 O O . VAL B 1 140 ? -4.809 -27.812 -4.691 1 95.12 140 VAL B O 1
ATOM 2638 N N . ALA B 1 141 ? -3.379 -27.328 -2.98 1 96.25 141 ALA B N 1
ATOM 2639 C CA . ALA B 1 141 ? -4.262 -26.375 -2.324 1 96.25 141 ALA B CA 1
ATOM 2640 C C . ALA B 1 141 ? -3.553 -25.047 -2.096 1 96.25 141 ALA B C 1
ATOM 2642 O O . ALA B 1 141 ? -2.43 -25.016 -1.586 1 96.25 141 ALA B O 1
ATOM 2643 N N . VAL B 1 142 ? -4.23 -23.953 -2.518 1 97.31 142 VAL B N 1
ATOM 2644 C CA . VAL B 1 142 ? -3.676 -22.625 -2.316 1 97.31 142 VAL B CA 1
ATOM 2645 C C . VAL B 1 142 ? -4.715 -21.719 -1.647 1 97.31 142 VAL B C 1
ATOM 2647 O O . VAL B 1 142 ? -5.887 -21.719 -2.033 1 97.31 142 VAL B O 1
ATOM 2650 N N . LYS B 1 143 ? -4.285 -21.047 -0.626 1 97.19 143 LYS B N 1
ATOM 2651 C CA . LYS B 1 143 ? -5.078 -20.016 0.031 1 97.19 143 LYS B CA 1
ATOM 2652 C C . LYS B 1 143 ? -4.324 -18.688 0.074 1 97.19 143 LYS B C 1
ATOM 2654 O O . LYS B 1 143 ? -3.164 -18.641 0.486 1 97.19 143 LYS B O 1
ATOM 2659 N N . ILE B 1 144 ? -4.992 -17.625 -0.378 1 97 144 ILE B N 1
ATOM 2660 C CA . ILE B 1 144 ? -4.434 -16.281 -0.253 1 97 144 ILE B CA 1
ATOM 2661 C C . ILE B 1 144 ? -5.293 -15.453 0.694 1 97 144 ILE B C 1
ATOM 2663 O O . ILE B 1 144 ? -6.523 -15.469 0.595 1 97 144 ILE B O 1
ATOM 2667 N N . SER B 1 145 ? -4.691 -14.852 1.673 1 95.75 145 SER B N 1
ATOM 2668 C CA . SER B 1 145 ? -5.293 -13.867 2.568 1 95.75 145 SER B CA 1
ATOM 2669 C C . SER B 1 145 ? -4.617 -12.508 2.432 1 95.75 145 SER B C 1
ATOM 2671 O O . SER B 1 145 ? -3.41 -12.383 2.654 1 95.75 145 SER B O 1
ATOM 2673 N N . ALA B 1 146 ? -5.422 -11.508 2.025 1 94.31 146 ALA B N 1
ATOM 2674 C CA . ALA B 1 146 ? -4.75 -10.25 1.718 1 94.31 146 ALA B CA 1
ATOM 2675 C C . ALA B 1 146 ? -5.637 -9.055 2.059 1 94.31 146 ALA B C 1
ATOM 2677 O O . ALA B 1 146 ? -6.859 -9.18 2.127 1 94.31 146 ALA B O 1
ATOM 2678 N N . VAL B 1 147 ? -4.949 -7.93 2.342 1 90.31 147 VAL B N 1
ATOM 2679 C CA . VAL B 1 147 ? -5.59 -6.625 2.49 1 90.31 147 VAL B CA 1
ATOM 2680 C C . VAL B 1 147 ? -5.309 -5.77 1.256 1 90.31 147 VAL B C 1
ATOM 2682 O O . VAL B 1 147 ? -4.207 -5.801 0.708 1 90.31 147 VAL B O 1
ATOM 2685 N N . HIS B 1 148 ? -6.348 -5.082 0.855 1 90.62 148 HIS B N 1
ATOM 2686 C CA . HIS B 1 148 ? -6.254 -4.281 -0.361 1 90.62 148 HIS B CA 1
ATOM 2687 C C . HIS B 1 148 ? -6.242 -2.791 -0.04 1 90.62 148 HIS B C 1
ATOM 2689 O O . HIS B 1 148 ? -7.176 -2.281 0.586 1 90.62 148 HIS B O 1
ATOM 2695 N N . SER B 1 149 ? -5.27 -2.08 -0.566 1 86.94 149 SER B N 1
ATOM 2696 C CA . SER B 1 149 ? -5.156 -0.642 -0.344 1 86.94 149 SER B CA 1
ATOM 2697 C C . SER B 1 149 ? -6.305 0.113 -1.007 1 86.94 149 SER B C 1
ATOM 2699 O O . SER B 1 149 ? -6.715 1.173 -0.528 1 86.94 149 SER B O 1
ATOM 2701 N N . CYS B 1 150 ? -6.797 -0.376 -2.1 1 84.5 150 CYS B N 1
ATOM 2702 C CA . CYS B 1 150 ? -7.898 0.293 -2.779 1 84.5 150 CYS B CA 1
ATOM 2703 C C . CYS B 1 150 ? -9.133 0.355 -1.885 1 84.5 150 CYS B C 1
ATOM 2705 O O . CYS B 1 150 ? -10.023 1.182 -2.102 1 84.5 150 CYS B O 1
ATOM 2707 N N . MET B 1 151 ? -9.109 -0.478 -0.874 1 78.12 151 MET B N 1
ATOM 2708 C CA . MET B 1 151 ? -10.234 -0.484 0.054 1 78.12 151 MET B CA 1
ATOM 2709 C C . MET B 1 151 ? -9.969 0.437 1.24 1 78.12 151 MET B C 1
ATOM 2711 O O . MET B 1 151 ? -10.906 0.957 1.85 1 78.12 151 MET B O 1
ATOM 2715 N N . SER B 1 152 ? -8.734 0.581 1.532 1 77.44 152 SER B N 1
ATOM 2716 C CA . SER B 1 152 ? -8.398 1.327 2.74 1 77.44 152 SER B CA 1
ATOM 2717 C C . SER B 1 152 ? -8.055 2.777 2.418 1 77.44 152 SER B C 1
ATOM 2719 O O . SER B 1 152 ? -8.141 3.65 3.285 1 77.44 152 SER B O 1
ATOM 2721 N N . MET B 1 153 ? -7.762 3.053 1.226 1 76.44 153 MET B N 1
ATOM 2722 C CA . MET B 1 153 ? -7.219 4.371 0.911 1 76.44 153 MET B CA 1
ATOM 2723 C C . MET B 1 153 ? -8.234 5.215 0.152 1 76.44 153 MET B C 1
ATOM 2725 O O . MET B 1 153 ? -8.055 6.422 -0.006 1 76.44 153 MET B O 1
ATOM 2729 N N . ARG B 1 154 ? -9.242 4.535 -0.195 1 74.88 154 ARG B N 1
ATOM 2730 C CA . ARG B 1 154 ? -10.266 5.23 -0.969 1 74.88 154 ARG B CA 1
ATOM 2731 C C . ARG B 1 154 ? -11.625 4.566 -0.802 1 74.88 154 ARG B C 1
ATOM 2733 O O . ARG B 1 154 ? -11.711 3.42 -0.353 1 74.88 154 ARG B O 1
ATOM 2740 N N . GLY B 1 155 ? -12.57 5.293 -1.169 1 66.44 155 GLY B N 1
ATOM 2741 C CA . GLY B 1 155 ? -13.914 4.738 -1.133 1 66.44 155 GLY B CA 1
ATOM 2742 C C . GLY B 1 155 ? -14.438 4.527 0.276 1 66.44 155 GLY B C 1
ATOM 2743 O O . GLY B 1 155 ? -14.547 5.48 1.05 1 66.44 155 GLY B O 1
ATOM 2744 N N . VAL B 1 156 ? -14.672 3.271 0.63 1 63.41 156 VAL B N 1
ATOM 2745 C CA . VAL B 1 156 ? -15.336 2.885 1.871 1 63.41 156 VAL B CA 1
ATOM 2746 C C . VAL B 1 156 ? -14.367 3.031 3.043 1 63.41 156 VAL B C 1
ATOM 2748 O O . VAL B 1 156 ? -14.789 3.031 4.203 1 63.41 156 VAL B O 1
ATOM 2751 N N . MET B 1 157 ? -13.148 3.32 2.76 1 67.5 157 MET B N 1
ATOM 2752 C CA . MET B 1 157 ? -12.109 3.551 3.76 1 67.5 157 MET B CA 1
ATOM 2753 C C . MET B 1 157 ? -12.18 2.506 4.867 1 67.5 157 MET B C 1
ATOM 2755 O O . MET B 1 157 ? -12.211 2.85 6.051 1 67.5 157 MET B O 1
ATOM 2759 N N . GLN B 1 158 ? -12.453 1.204 4.465 1 63.16 158 GLN B N 1
ATOM 2760 C CA . GLN B 1 158 ? -12.453 0.108 5.426 1 63.16 158 GLN B CA 1
ATOM 2761 C C . GLN B 1 158 ? -11.047 -0.42 5.664 1 63.16 158 GLN B C 1
ATOM 2763 O O . GLN B 1 158 ? -10.406 -0.936 4.742 1 63.16 158 GLN B O 1
ATOM 2768 N N . ASP B 1 159 ? -10.766 -0.203 7.043 1 67 159 ASP B N 1
ATOM 2769 C CA . ASP B 1 159 ? -9.445 -0.671 7.434 1 67 159 ASP B CA 1
ATOM 2770 C C . ASP B 1 159 ? -9.492 -2.127 7.895 1 67 159 ASP B C 1
ATOM 2772 O O . ASP B 1 159 ? -10.492 -2.576 8.445 1 67 159 ASP B O 1
ATOM 2776 N N . ASN B 1 160 ? -8.625 -2.928 7.344 1 68.75 160 ASN B N 1
ATOM 2777 C CA . ASN B 1 160 ? -8.352 -4.254 7.891 1 68.75 160 ASN B CA 1
ATOM 2778 C C . ASN B 1 160 ? -9.273 -5.309 7.285 1 68.75 160 ASN B C 1
ATOM 2780 O O . ASN B 1 160 ? -9.539 -6.336 7.906 1 68.75 160 ASN B O 1
ATOM 2784 N N . SER B 1 161 ? -10.078 -4.973 6.254 1 80.88 161 SER B N 1
ATOM 2785 C CA . SER B 1 161 ? -10.805 -6.047 5.582 1 80.88 161 SER B CA 1
ATOM 2786 C C . SER B 1 161 ? -9.852 -7.004 4.879 1 80.88 161 SER B C 1
ATOM 2788 O O . SER B 1 161 ? -9.062 -6.59 4.027 1 80.88 161 SER B O 1
ATOM 2790 N N . VAL B 1 162 ? -10 -8.211 5.324 1 89.12 162 VAL B N 1
ATOM 2791 C CA . VAL B 1 162 ? -9.125 -9.234 4.762 1 89.12 162 VAL B CA 1
ATOM 2792 C C . VAL B 1 162 ? -9.898 -10.094 3.764 1 89.12 162 VAL B C 1
ATOM 2794 O O . VAL B 1 162 ? -10.977 -10.602 4.082 1 89.12 162 VAL B O 1
ATOM 2797 N N . MET B 1 163 ? -9.445 -10.242 2.557 1 92.12 163 MET B N 1
ATOM 2798 C CA . MET B 1 163 ? -10.016 -11.117 1.537 1 92.12 163 MET B CA 1
ATOM 2799 C C . MET B 1 163 ? -9.297 -12.461 1.505 1 92.12 163 MET B C 1
ATOM 2801 O O . MET B 1 163 ? -8.07 -12.508 1.526 1 92.12 163 MET B O 1
ATOM 2805 N N . ASN B 1 164 ? -10.141 -13.547 1.503 1 94.25 164 ASN B N 1
ATOM 2806 C CA . ASN B 1 164 ? -9.594 -14.898 1.373 1 94.25 164 ASN B CA 1
ATOM 2807 C C . ASN B 1 164 ? -10.039 -15.555 0.073 1 94.25 164 ASN B C 1
ATOM 2809 O O . ASN B 1 164 ? -11.219 -15.508 -0.281 1 94.25 164 ASN B O 1
ATOM 2813 N N . THR B 1 165 ? -9.133 -16.078 -0.678 1 96.56 165 THR B N 1
ATOM 2814 C CA . THR B 1 165 ? -9.414 -16.859 -1.872 1 96.56 165 THR B CA 1
ATOM 2815 C C . THR B 1 165 ? -8.711 -18.219 -1.806 1 96.56 165 THR B C 1
ATOM 2817 O O . THR B 1 165 ? -7.613 -18.328 -1.254 1 96.56 165 THR B O 1
ATOM 2820 N N . MET B 1 166 ? -9.383 -19.203 -2.297 1 96.06 166 MET B N 1
ATOM 2821 C CA . MET B 1 166 ? -8.828 -20.547 -2.299 1 96.06 166 MET B CA 1
ATOM 2822 C C . MET B 1 166 ? -9.016 -21.219 -3.658 1 96.06 166 MET B C 1
ATOM 2824 O O . MET B 1 166 ? -9.969 -20.906 -4.375 1 96.06 166 MET B O 1
ATOM 2828 N N . HIS B 1 167 ? -8.156 -22.062 -4.023 1 97.56 167 HIS B N 1
ATOM 2829 C CA . HIS B 1 167 ? -8.258 -22.922 -5.199 1 97.56 167 HIS B CA 1
ATOM 2830 C C . HIS B 1 167 ? -7.629 -24.281 -4.945 1 97.56 167 HIS B C 1
ATOM 2832 O O . HIS B 1 167 ? -6.621 -24.391 -4.246 1 97.56 167 HIS B O 1
ATOM 2838 N N . TYR B 1 168 ? -8.258 -25.281 -5.512 1 96.88 168 TYR B N 1
ATOM 2839 C CA . TYR B 1 168 ? -7.855 -26.656 -5.285 1 96.88 168 TYR B CA 1
ATOM 2840 C C . TYR B 1 168 ? -7.75 -27.422 -6.598 1 96.88 168 TYR B C 1
ATOM 2842 O O . TYR B 1 168 ? -8.531 -27.188 -7.523 1 96.88 168 TYR B O 1
ATOM 2850 N N . THR B 1 169 ? -6.816 -28.328 -6.648 1 97.19 169 THR B N 1
ATOM 2851 C CA . THR B 1 169 ? -6.703 -29.25 -7.766 1 97.19 169 THR B CA 1
ATOM 2852 C C . THR B 1 169 ? -6.562 -30.688 -7.262 1 97.19 169 THR B C 1
ATOM 2854 O O . THR B 1 169 ? -6.316 -30.922 -6.074 1 97.19 169 THR B O 1
ATOM 2857 N N . GLY B 1 170 ? -6.809 -31.688 -8.156 1 96.06 170 GLY B N 1
ATOM 2858 C CA . GLY B 1 170 ? -6.594 -33.094 -7.84 1 96.06 170 GLY B CA 1
A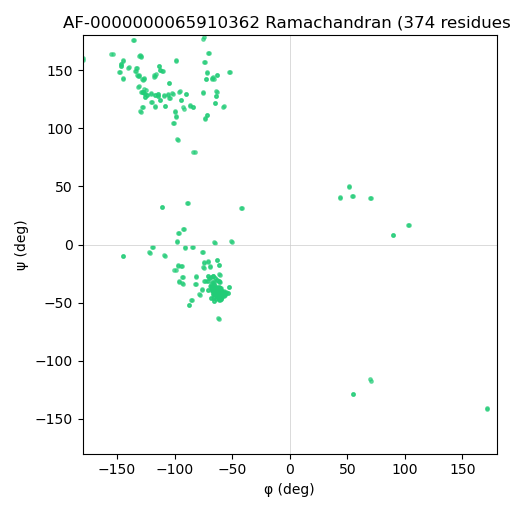TOM 2859 C C . GLY B 1 170 ? -7.328 -33.531 -6.594 1 96.06 170 GLY B C 1
ATOM 2860 O O . GLY B 1 170 ? -8.531 -33.312 -6.461 1 96.06 170 GLY B O 1
ATOM 2861 N N . ILE B 1 171 ? -6.551 -34.156 -5.688 1 94.19 171 ILE B N 1
ATOM 2862 C CA . ILE B 1 171 ? -7.141 -34.812 -4.527 1 94.19 171 ILE B CA 1
ATOM 2863 C C . ILE B 1 171 ? -7.797 -33.781 -3.625 1 94.19 171 ILE B C 1
ATOM 2865 O O . ILE B 1 171 ? -8.773 -34.062 -2.936 1 94.19 171 ILE B O 1
ATOM 2869 N N . PHE B 1 172 ? -7.312 -32.562 -3.604 1 94.38 172 PHE B N 1
ATOM 2870 C CA . PHE B 1 172 ? -7.902 -31.516 -2.773 1 94.38 172 PHE B CA 1
ATOM 2871 C C . PHE B 1 172 ? -9.25 -31.078 -3.326 1 94.38 172 PHE B C 1
ATOM 2873 O O . PHE B 1 172 ? -10.141 -30.672 -2.57 1 94.38 172 PHE B O 1
ATOM 2880 N N . ALA B 1 173 ? -9.391 -31.141 -4.555 1 94.94 173 ALA B N 1
ATOM 2881 C CA . ALA B 1 173 ? -10.656 -30.781 -5.191 1 94.94 173 ALA B CA 1
ATOM 2882 C C . ALA B 1 173 ? -11.648 -31.938 -5.113 1 94.94 173 ALA B C 1
ATOM 2884 O O . ALA B 1 173 ? -12.859 -31.719 -5.047 1 94.94 173 ALA B O 1
ATOM 2885 N N . GLU B 1 174 ? -11.148 -33.125 -5.059 1 95.62 174 GLU B N 1
ATOM 2886 C CA . GLU B 1 174 ? -11.977 -34.312 -5.203 1 95.62 174 GLU B CA 1
ATOM 2887 C C . GLU B 1 174 ? -12.383 -34.875 -3.842 1 95.62 174 GLU B C 1
ATOM 2889 O O . GLU B 1 174 ? -13.43 -35.5 -3.717 1 95.62 174 GLU B O 1
ATOM 2894 N N . GLN B 1 175 ? -11.555 -34.719 -2.883 1 94.19 175 GLN B N 1
ATOM 2895 C CA . GLN B 1 175 ? -11.781 -35.344 -1.58 1 94.19 175 GLN B CA 1
ATOM 2896 C C . GLN B 1 175 ? -11.867 -34.281 -0.479 1 94.19 175 GLN B C 1
ATOM 2898 O O . GLN B 1 175 ? -10.875 -33.625 -0.162 1 94.19 175 GLN B O 1
ATOM 2903 N N . GLN B 1 176 ? -12.891 -34.25 0.192 1 92.25 176 GLN B N 1
ATOM 2904 C CA . GLN B 1 176 ? -13.18 -33.219 1.197 1 92.25 176 GLN B CA 1
ATOM 2905 C C . GLN B 1 176 ? -12.242 -33.344 2.393 1 92.25 176 GLN B C 1
ATOM 2907 O O . GLN B 1 176 ? -11.867 -32.344 3.004 1 92.25 176 GLN B O 1
ATOM 2912 N N . LYS B 1 177 ? -11.938 -34.5 2.65 1 90.81 177 LYS B N 1
ATOM 2913 C CA . LYS B 1 177 ? -11.078 -34.75 3.809 1 90.81 177 LYS B CA 1
ATOM 2914 C C . LYS B 1 177 ? -9.773 -33.969 3.691 1 90.81 177 LYS B C 1
ATOM 2916 O O . LYS B 1 177 ? -9.305 -33.375 4.672 1 90.81 177 LYS B O 1
ATOM 2921 N N . TYR B 1 178 ? -9.203 -33.969 2.516 1 88.88 178 TYR B N 1
ATOM 2922 C CA . TYR B 1 178 ? -7.945 -33.25 2.295 1 88.88 178 TYR B CA 1
ATOM 2923 C C . TYR B 1 178 ? -8.141 -31.75 2.395 1 88.88 178 TYR B C 1
ATOM 2925 O O . TYR B 1 178 ? -7.301 -31.031 2.953 1 88.88 178 TYR B O 1
ATOM 2933 N N . ARG B 1 179 ? -9.242 -31.234 1.946 1 89.5 179 ARG B N 1
ATOM 2934 C CA . ARG B 1 179 ? -9.555 -29.812 2.025 1 89.5 179 ARG B CA 1
ATOM 2935 C C . ARG B 1 179 ? -9.719 -29.359 3.475 1 89.5 179 ARG B C 1
ATOM 2937 O O . ARG B 1 179 ? -9.203 -28.312 3.867 1 89.5 179 ARG B O 1
ATOM 2944 N N . HIS B 1 180 ? -10.375 -30.203 4.18 1 89.06 180 HIS B N 1
ATOM 2945 C CA . HIS B 1 180 ? -10.609 -29.875 5.582 1 89.06 180 HIS B CA 1
ATOM 2946 C C . HIS B 1 180 ? -9.297 -29.828 6.363 1 89.06 180 HIS B C 1
ATOM 2948 O O . HIS B 1 180 ? -9.109 -28.953 7.211 1 89.06 180 HIS B O 1
ATOM 2954 N N . GLU B 1 181 ? -8.508 -30.688 6.113 1 85.5 181 GLU B N 1
ATOM 2955 C CA . GLU B 1 181 ? -7.203 -30.703 6.77 1 85.5 181 GLU B CA 1
ATOM 2956 C C . GLU B 1 181 ? -6.406 -29.438 6.441 1 85.5 181 GLU B C 1
ATOM 2958 O O . GLU B 1 181 ? -5.828 -28.812 7.332 1 85.5 181 GLU B O 1
ATOM 2963 N N . PHE B 1 182 ? -6.438 -29.156 5.195 1 88.62 182 PHE B N 1
ATOM 2964 C CA . PHE B 1 182 ? -5.734 -27.953 4.754 1 88.62 182 PHE B CA 1
ATOM 2965 C C . PHE B 1 182 ? -6.297 -26.719 5.434 1 88.62 182 PHE B C 1
ATOM 2967 O O . PHE B 1 182 ? -5.547 -25.891 5.953 1 88.62 182 PHE B O 1
ATOM 2974 N N . LEU B 1 183 ? -7.566 -26.578 5.516 1 89.69 183 LEU B N 1
ATOM 2975 C CA . LEU B 1 183 ? -8.227 -25.438 6.121 1 89.69 183 LEU B CA 1
ATOM 2976 C C . LEU B 1 183 ? -7.938 -25.375 7.617 1 89.69 183 LEU B C 1
ATOM 2978 O O . LEU B 1 183 ? -7.762 -24.281 8.18 1 89.69 183 LEU B O 1
ATOM 2982 N N . ASN B 1 184 ? -7.852 -26.484 8.188 1 85.88 184 ASN B N 1
ATOM 2983 C CA . ASN B 1 184 ? -7.527 -26.531 9.609 1 85.88 184 ASN B CA 1
ATOM 2984 C C . ASN B 1 184 ? -6.117 -26.016 9.883 1 85.88 184 ASN B C 1
ATOM 2986 O O . ASN B 1 184 ? -5.879 -25.344 10.891 1 85.88 184 ASN B O 1
ATOM 2990 N N . PHE B 1 185 ? -5.316 -26.281 8.961 1 82.06 185 PHE B N 1
ATOM 2991 C CA . PHE B 1 185 ? -3.934 -25.844 9.109 1 82.06 185 PHE B CA 1
ATOM 2992 C C . PHE B 1 185 ? -3.818 -24.344 8.914 1 82.06 185 PHE B C 1
ATOM 2994 O O . PHE B 1 185 ? -2.959 -23.688 9.523 1 82.06 185 PHE B O 1
ATOM 3001 N N . THR B 1 186 ? -4.684 -23.797 8.078 1 83.94 186 THR B N 1
ATOM 3002 C CA . THR B 1 186 ? -4.562 -22.391 7.727 1 83.94 186 THR B CA 1
ATOM 3003 C C . THR B 1 186 ? -5.438 -21.531 8.633 1 83.94 186 THR B C 1
ATOM 3005 O O . THR B 1 186 ? -5.367 -20.297 8.586 1 83.94 186 THR B O 1
ATOM 3008 N N . ALA B 1 187 ? -6.473 -22.031 9.367 1 73.25 187 ALA B N 1
ATOM 3009 C CA . ALA B 1 187 ? -7.371 -21.297 10.266 1 73.25 187 ALA B CA 1
ATOM 3010 C C . ALA B 1 187 ? -6.617 -20.781 11.484 1 73.25 187 ALA B C 1
ATOM 3012 O O . ALA B 1 187 ? -6.992 -19.75 12.055 1 73.25 187 ALA B O 1
ATOM 3013 N N . LYS B 1 188 ? -5.738 -21.406 12.023 1 58.97 188 LYS B N 1
ATOM 3014 C CA . LYS B 1 188 ? -5.184 -21.062 13.328 1 58.97 188 LYS B CA 1
ATOM 3015 C C . LYS B 1 188 ? -4.453 -19.719 13.281 1 58.97 188 LYS B C 1
ATOM 3017 O O . LYS B 1 188 ? -4.004 -19.219 14.312 1 58.97 188 LYS B O 1
ATOM 3022 N N . ARG B 1 189 ? -4.438 -19.016 12.125 1 47.72 189 ARG B N 1
ATOM 3023 C CA . ARG B 1 189 ? -3.715 -17.781 12.406 1 47.72 189 ARG B CA 1
ATOM 3024 C C . ARG B 1 189 ? -4.68 -16.609 12.578 1 47.72 189 ARG B C 1
ATOM 3026 O O . ARG B 1 189 ? -5.719 -16.562 11.914 1 47.72 189 ARG B O 1
#

Secondary structure (DSSP, 8-state):
-PPPPHHHHHHHHHHHHHHTT--TTSGGGTTHHHHHHHHHHHHTGGGG--HHHHTT--EE-------EEEEEEEEEEEETTT--EEEEEEEEEEE-SSEE--HHHHHHHHHHHHTSEE-HHHHHHHHHHHHHHHH--SEEEEEEEEEEHHHHSSTT--TT-EEEEEEE-HHHHH-HHHHHHHHHHHHT-/-PPPPHHHHHHHHHHHHHHTT--TTSGGGTTHHHHHHHHHHHHTGGGG--HHHHTT--EE-------EEEEEEEEEEEETTT--EEEEEEEEEEE-SSEE--HHHHHHHHHHHHTSEE-HHHHHHHHHHHHHHHH--SEEEEEEEEEEHHHHSSTT--TT-EEEEEEE-HHHHH-HHHHHHHHHHHHT-

Organism: Rickettsia peacockii (strain Rustic) (NCBI:txid562019)

Solvent-accessible surface area (backbone atoms only — not comparable to full-atom values): 19787 Å² total; per-residue (Å²): 130,85,66,53,50,71,67,56,40,29,48,23,43,43,43,44,37,28,51,63,70,45,61,49,80,39,83,74,32,55,58,16,33,60,40,32,54,56,45,46,56,60,44,35,44,19,69,79,55,57,64,70,71,64,56,66,68,65,40,70,47,83,63,88,58,63,72,48,72,48,72,69,42,72,51,57,29,25,31,43,52,55,70,35,49,29,37,39,31,36,32,41,32,35,28,47,68,55,44,44,66,58,72,66,52,56,53,47,48,50,44,34,58,29,14,29,74,33,50,73,65,58,48,35,44,53,51,34,50,49,49,40,72,72,58,56,38,52,19,24,37,27,38,35,43,32,38,48,40,66,38,42,61,33,89,82,50,46,76,85,57,70,48,76,41,71,34,59,34,53,46,38,59,73,32,63,69,54,40,50,52,50,47,59,68,65,57,79,111,131,85,64,54,50,70,67,56,39,30,49,25,45,44,42,46,38,28,51,64,70,44,61,48,80,40,82,74,31,55,57,17,32,60,41,31,55,54,45,46,58,59,42,36,44,18,69,80,56,58,66,69,71,65,56,67,69,66,40,69,46,83,64,89,58,65,71,48,72,48,71,68,42,71,51,58,29,26,30,43,53,55,70,35,50,28,38,39,32,36,32,41,31,36,28,49,67,55,44,45,69,62,72,66,52,56,52,47,47,50,48,34,59,30,14,27,74,33,49,72,66,58,49,35,44,52,51,33,49,49,50,39,72,73,59,55,37,52,19,23,38,27,39,36,42,32,36,48,41,67,38,42,59,34,90,81,50,45,77,85,57,70,47,78,43,72,37,58,33,53,47,36,59,71,32,64,68,54,41,51,52,51,47,58,69,64,58,80,110

pLDDT: mean 88.0, std 11.5, range [47.72, 98.12]

Radius of gyration: 24.32 Å; Cα contacts (8 Å, |Δi|>4): 707; chains: 2; bounding box: 31×70×62 Å

Foldseek 3Di:
DDDDDLVVQLVVVCVVCVVVPHDCPDPVNVCVSVVVSVVLCVLQVLVVDDLLVLQVDWDFDQDPPAKDKDWFLKAWAAAPPPRFIKITGKIKMFGAPGTDDDPVSLSVLLHSLRSHHDDPQVSQVSSQVSCCVNRVTQKMKMKTKIDTVCCCVDDPNDPPDIDIYMDMDHPCVVPVVNVVVSCVVHPPD/DDDDDLVVQLVVVCVVCVVVPHDCPDPVNVCVSVVVSVVLCVLQVLVVDDLLVLQVDWDQDQDPPAKDKDWFLKAWAAAPPPRFIKITGKIKMFGAPGTDDDPVSLSVLLHSLRSHHDDPQVSQVSSQVSCCVNRVTQKMKMKTKMDTVCCCVDDPNDPPDIDIYMDMDHPCVVPVVNVVVSCVVHPPD

InterPro domains:
  IPR001474 GTP cyclohydrolase I [MF_00223] (5-187)
  IPR001474 GTP cyclohydrolase I [NF006826] (5-187)
  IPR001474 GTP cyclohydrolase I [PTHR11109] (6-186)
  IPR001474 GTP cyclohydrolase I [TIGR00063] (11-185)
  IPR018234 GTP cyclohydrolase I, conserved site [PS00859] (67-82)
  IPR018234 GTP cyclohydrolase I, conserved site [PS00860] (114-124)
  IPR020602 GTP cyclohydrolase I domain [PF01227] (10-185)
  IPR043133 GTP cyclohydrolase I, C-terminal/NADPH-dependent 7-cyano-7-deazaguanine reductase [G3DSA:3.30.1130.10] (57-188)
  IPR043134 GTP cyclohydrolase I, N-terminal domain [G3DSA:1.10.286.10] (5-55)